Protein AF-A0ABD7SRX4-F1 (afdb_monomer)

Solvent-accessible surface area (backbone atoms only — not comparable to full-atom values): 14242 Å² total; per-residue (Å²): 134,80,76,65,65,62,56,56,53,50,52,53,45,53,59,47,47,72,66,67,66,76,79,75,68,45,40,23,35,41,38,44,57,72,64,47,61,43,59,33,40,19,20,36,18,48,93,73,68,53,71,32,50,39,59,88,53,35,32,76,34,46,48,65,60,50,41,49,40,42,72,72,56,66,57,76,37,102,85,41,68,40,44,60,36,27,40,70,57,47,62,74,65,38,42,37,30,37,51,52,96,73,65,83,69,35,50,88,86,40,79,33,98,82,47,38,28,34,37,31,40,68,94,41,64,46,55,56,30,41,22,20,36,31,98,88,53,64,33,53,42,52,85,58,40,46,77,42,38,72,69,58,55,75,75,46,88,56,81,67,47,45,46,26,28,37,68,61,50,64,72,61,45,36,48,26,39,48,55,90,71,68,46,63,60,61,30,20,50,71,44,68,51,67,75,82,67,74,77,76,74,74,82,73,85,64,54,33,84,43,61,36,91,88,77,62,50,80,40,76,38,69,59,82,86,61,91,84,64,32,79,47,87,88,41,96,54,43,39,74,83,70,68,74,78,122

Radius of gyration: 30.4 Å; Cα contacts (8 Å, |Δi|>4): 405; chains: 1; bounding box: 81×72×72 Å

Sequence (246 aa):
MDLSACNQSSIKKETLQMKNEGTQKNRFYKTSPHGGVGSNVSFHAINGGGYVTSIDFAHIYTRDEAQEEVNNGWLRSSTTEELFLSVDHVDELSIWKVDCQHVKLSYPETTDPKDEYVLYRKGCWDGNDLGFASKLSHSFDYSKARVFNSNELKQMDTEGWVVVPKFHCDEIARRTFEEVSINRKKMISCAGIVGIRKKRKSKTNGKTKFNCPECGKIVWQYDPYDFQSCTDILCKRYDGYMAGRG

Foldseek 3Di:
DDPPVVVVVVVVVVVVVVVPPDPQLWKWWKFDLPDDLFQFTWTQFPPRPGIDQFCVRTDIDTNVRQQVCLVVVVQDDPVRGTATFRPVLQVVQWAKWFFPVQQDAFPPVDAAPVQKKWKFFPPDDRRRTTFTDAPPGTDRRPVRTDIDGPVVVVVDDQVRITIGHVVSRVVRIGIGGGPVSDDCCVGAVVSPRDNNDDDPPPPDPCWDWDQDPFPRDIDTHNDNPDDQADCDPPTPRHDPVVVPPD

Nearest PDB structures (foldseek):
  7rto-assembly1_B  TM=1.858E-01  e=9.326E+00  Bluetongue virus (serotype 1 / isolate South Africa)

Organism: Vibrio cholerae (NCBI:txid666)

Mean predicted aligned error: 13.23 Å

pLDDT: mean 83.06, std 17.37, range [37.5, 97.5]

Structure (mmCIF, N/CA/C/O backbone):
data_AF-A0ABD7SRX4-F1
#
_entry.id   AF-A0ABD7SRX4-F1
#
loop_
_atom_site.group_PDB
_atom_site.id
_atom_site.type_symbol
_atom_site.label_atom_id
_atom_site.label_alt_id
_atom_site.label_comp_id
_atom_site.label_asym_id
_atom_site.label_entity_id
_atom_site.label_seq_id
_atom_site.pdbx_PDB_ins_code
_atom_site.Cartn_x
_atom_site.Cartn_y
_atom_site.Cartn_z
_atom_site.occupancy
_atom_site.B_iso_or_equiv
_atom_site.auth_seq_id
_atom_site.auth_comp_id
_atom_site.auth_asym_id
_atom_site.auth_atom_id
_atom_site.pdbx_PDB_model_num
ATOM 1 N N . MET A 1 1 ? -17.024 -53.166 -11.804 1.00 44.16 1 MET A N 1
ATOM 2 C CA . MET A 1 1 ? -15.824 -52.530 -12.387 1.00 44.16 1 MET A CA 1
ATOM 3 C C . MET A 1 1 ? -16.148 -51.053 -12.520 1.00 44.16 1 MET A C 1
ATOM 5 O O . MET A 1 1 ? -16.935 -50.689 -13.383 1.00 44.16 1 MET A O 1
ATOM 9 N N . ASP A 1 2 ? -15.683 -50.255 -11.560 1.00 38.75 2 ASP A N 1
ATOM 10 C CA . ASP A 1 2 ? -16.100 -48.863 -11.356 1.00 38.75 2 ASP A CA 1
ATOM 11 C C . ASP A 1 2 ? -15.522 -47.919 -12.417 1.00 38.75 2 ASP A C 1
ATOM 13 O O . ASP A 1 2 ? -14.346 -47.561 -12.387 1.00 38.75 2 ASP A O 1
ATOM 17 N N . LEU A 1 3 ? -16.380 -47.469 -13.333 1.00 41.62 3 LEU A N 1
ATOM 18 C CA . LEU A 1 3 ? -16.083 -46.427 -14.325 1.00 41.62 3 LEU A CA 1
ATOM 19 C C . LEU A 1 3 ? -16.074 -45.002 -13.720 1.00 41.62 3 LEU A C 1
ATOM 21 O O . LEU A 1 3 ? -15.806 -44.033 -14.426 1.00 41.62 3 LEU A O 1
ATOM 25 N N . SER A 1 4 ? -16.330 -44.849 -12.416 1.00 50.69 4 SER A N 1
ATOM 26 C CA . SER A 1 4 ? -16.431 -43.552 -11.724 1.00 50.69 4 SER A CA 1
ATOM 27 C C . SER A 1 4 ? -15.081 -42.996 -11.238 1.00 50.69 4 SER A C 1
ATOM 29 O O . SER A 1 4 ? -14.889 -41.778 -11.198 1.00 50.69 4 SER A O 1
ATOM 31 N N . ALA A 1 5 ? -14.109 -43.863 -10.933 1.00 46.19 5 ALA A N 1
ATOM 32 C CA . ALA A 1 5 ? -12.805 -43.455 -10.399 1.00 46.19 5 ALA A CA 1
ATOM 33 C C . ALA A 1 5 ? -11.857 -42.879 -11.469 1.00 46.19 5 ALA A C 1
ATOM 35 O O . ALA A 1 5 ? -11.013 -42.032 -11.170 1.00 46.19 5 ALA A O 1
ATOM 36 N N . CYS A 1 6 ? -12.012 -43.292 -12.732 1.00 44.00 6 CYS A N 1
ATOM 37 C CA . CYS A 1 6 ? -11.154 -42.830 -13.825 1.00 44.00 6 CYS A CA 1
ATOM 38 C C . CYS A 1 6 ? -11.459 -41.366 -14.200 1.00 44.00 6 CYS A C 1
ATOM 40 O O . CYS A 1 6 ? -10.539 -40.568 -14.392 1.00 44.00 6 CYS A O 1
ATOM 42 N N . ASN A 1 7 ? -12.742 -40.980 -14.172 1.00 44.53 7 ASN A N 1
ATOM 43 C CA . ASN A 1 7 ? -13.198 -39.658 -14.606 1.00 44.53 7 ASN A CA 1
ATOM 44 C C . ASN A 1 7 ? -12.869 -38.547 -13.587 1.00 44.53 7 ASN A C 1
ATOM 46 O O . ASN A 1 7 ? -12.455 -37.452 -13.959 1.00 44.53 7 ASN A O 1
ATOM 50 N N . GLN A 1 8 ? -12.938 -38.838 -12.281 1.00 44.34 8 GLN A N 1
ATOM 51 C CA . GLN A 1 8 ? -12.535 -37.874 -11.246 1.00 44.34 8 GLN A CA 1
ATOM 52 C C . GLN A 1 8 ? -11.017 -37.651 -11.185 1.00 44.34 8 GLN A C 1
ATOM 54 O O . GLN A 1 8 ? -10.575 -36.574 -10.782 1.00 44.34 8 GLN A O 1
ATOM 59 N N . SER A 1 9 ? -10.208 -38.640 -11.586 1.00 48.91 9 SER A N 1
ATOM 60 C CA . SER A 1 9 ? -8.747 -38.496 -11.613 1.00 48.91 9 SER A CA 1
ATOM 61 C C . SER A 1 9 ? -8.272 -37.626 -12.781 1.00 48.91 9 SER A C 1
ATOM 63 O O . SER A 1 9 ? -7.331 -36.853 -12.609 1.00 48.91 9 SER A O 1
ATOM 65 N N . SER A 1 10 ? -8.957 -37.692 -13.929 1.00 47.91 10 SER A N 1
ATOM 66 C CA . SER A 1 10 ? -8.659 -36.871 -15.108 1.00 47.91 10 SER A CA 1
ATOM 67 C C . SER A 1 10 ? -9.100 -35.423 -14.911 1.00 47.91 10 SER A C 1
ATOM 69 O O . SER A 1 10 ? -8.300 -34.526 -15.141 1.00 47.91 10 SER A O 1
ATOM 71 N N . ILE A 1 11 ? -10.285 -35.186 -14.331 1.00 50.12 11 ILE A N 1
ATOM 72 C CA . ILE A 1 11 ? -10.760 -33.828 -14.010 1.00 50.12 11 ILE A CA 1
ATOM 73 C C . ILE A 1 11 ? -9.864 -33.172 -12.948 1.00 50.12 11 ILE A C 1
ATOM 75 O O . ILE A 1 11 ? -9.509 -32.002 -13.068 1.00 50.12 11 ILE A O 1
ATOM 79 N N . LYS A 1 12 ? -9.423 -33.914 -11.919 1.00 47.44 12 LYS A N 1
ATOM 80 C CA . LYS A 1 12 ? -8.477 -33.384 -10.919 1.00 47.44 12 LYS A CA 1
ATOM 81 C C . LYS A 1 12 ? -7.087 -33.132 -11.502 1.00 47.44 12 LYS A C 1
ATOM 83 O O . LYS A 1 12 ? -6.443 -32.182 -11.069 1.00 47.44 12 LYS A O 1
ATOM 88 N N . LYS A 1 13 ? -6.636 -33.938 -12.469 1.00 48.00 13 LYS A N 1
ATOM 89 C CA . LYS A 1 13 ? -5.370 -33.712 -13.178 1.00 48.00 13 LYS A CA 1
ATOM 90 C C . LYS A 1 13 ? -5.456 -32.512 -14.115 1.00 48.00 13 LYS A C 1
ATOM 92 O O . LYS A 1 13 ? -4.577 -31.678 -14.003 1.00 48.00 13 LYS A O 1
ATOM 97 N N . GLU A 1 14 ? -6.525 -32.328 -14.889 1.00 41.84 14 GLU A N 1
ATOM 98 C CA . GLU A 1 14 ? -6.753 -31.110 -15.692 1.00 41.84 14 GLU A CA 1
ATOM 99 C C . GLU A 1 14 ? -6.893 -29.856 -14.818 1.00 41.84 14 GLU A C 1
ATOM 101 O O . GLU A 1 14 ? -6.302 -28.823 -15.120 1.00 41.84 14 GLU A O 1
ATOM 106 N N . THR A 1 15 ? -7.567 -29.950 -13.667 1.00 44.16 15 THR A N 1
ATOM 107 C CA . THR A 1 15 ? -7.678 -28.820 -12.724 1.00 44.16 15 THR A CA 1
ATOM 108 C C . THR A 1 15 ? -6.343 -28.509 -12.024 1.00 44.16 15 THR A C 1
ATOM 110 O O . THR A 1 15 ? -6.106 -27.366 -11.631 1.00 44.16 15 THR A O 1
ATOM 113 N N . LEU A 1 16 ? -5.443 -29.493 -11.869 1.00 43.84 16 LEU A N 1
ATOM 114 C CA . LEU A 1 16 ? -4.067 -29.270 -11.399 1.00 43.84 16 LEU A CA 1
ATOM 115 C C . LEU A 1 16 ? -3.134 -28.795 -12.523 1.00 43.84 16 LEU A C 1
ATOM 117 O O . LEU A 1 16 ? -2.227 -28.015 -12.249 1.00 43.84 16 LEU A O 1
ATOM 121 N N . GLN A 1 17 ? -3.354 -29.224 -13.767 1.00 40.09 17 GLN A N 1
ATOM 122 C CA . GLN A 1 17 ? -2.561 -28.827 -14.933 1.00 40.09 17 GLN A CA 1
ATOM 123 C C . GLN A 1 17 ? -2.864 -27.377 -15.327 1.00 40.09 17 GLN A C 1
ATOM 125 O O . GLN A 1 17 ? -1.936 -26.607 -15.545 1.00 40.09 17 GLN A O 1
ATOM 130 N N . MET A 1 18 ? -4.122 -26.936 -15.211 1.00 39.94 18 MET A N 1
ATOM 131 C CA . MET A 1 18 ? -4.494 -25.516 -15.315 1.00 39.94 18 MET A CA 1
ATOM 132 C C . MET A 1 18 ? -4.005 -24.649 -14.140 1.00 39.94 18 MET A C 1
ATOM 134 O O . MET A 1 18 ? -4.009 -23.425 -14.238 1.00 39.94 18 MET A O 1
ATOM 138 N N . LYS A 1 19 ? -3.565 -25.255 -13.028 1.00 41.62 19 LYS A N 1
ATOM 139 C CA . LYS A 1 19 ? -2.926 -24.545 -11.904 1.00 41.62 19 LYS A CA 1
ATOM 140 C C . LYS A 1 19 ? -1.394 -24.556 -11.963 1.00 41.62 19 LYS A C 1
ATOM 142 O O . LYS A 1 19 ? -0.780 -23.809 -11.210 1.00 41.62 19 LYS A O 1
ATOM 147 N N . ASN A 1 20 ? -0.787 -25.346 -12.853 1.00 39.97 20 A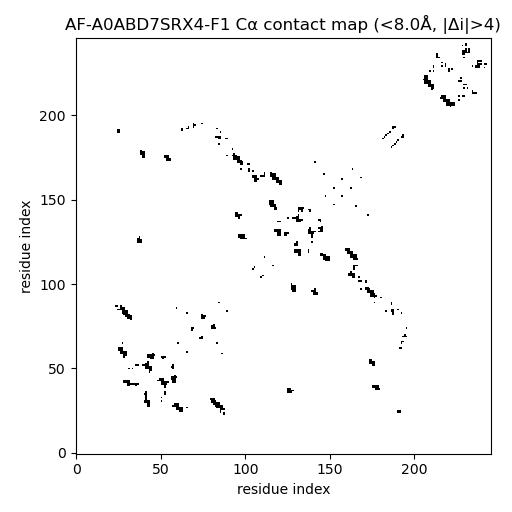SN A N 1
ATOM 148 C CA . ASN A 1 20 ? 0.670 -25.505 -12.967 1.00 39.97 20 ASN A CA 1
ATOM 149 C C . ASN A 1 20 ? 1.238 -25.233 -14.371 1.00 39.97 20 ASN A C 1
ATOM 151 O O . ASN A 1 20 ? 2.412 -25.501 -14.621 1.00 39.97 20 ASN A O 1
ATOM 155 N N . GLU A 1 21 ? 0.462 -24.607 -15.252 1.00 37.50 21 GLU A N 1
ATOM 156 C CA . GLU A 1 21 ? 0.958 -23.980 -16.478 1.00 37.50 21 GLU A CA 1
ATOM 157 C C . GLU A 1 21 ? 0.937 -22.446 -16.312 1.00 37.50 21 GLU A C 1
ATOM 159 O O . GLU A 1 21 ? -0.042 -21.770 -16.601 1.00 37.50 21 GLU A O 1
ATOM 164 N N . GLY A 1 22 ? 2.036 -21.882 -15.792 1.00 45.50 22 GLY A N 1
ATOM 165 C CA . GLY A 1 22 ? 2.394 -20.466 -15.988 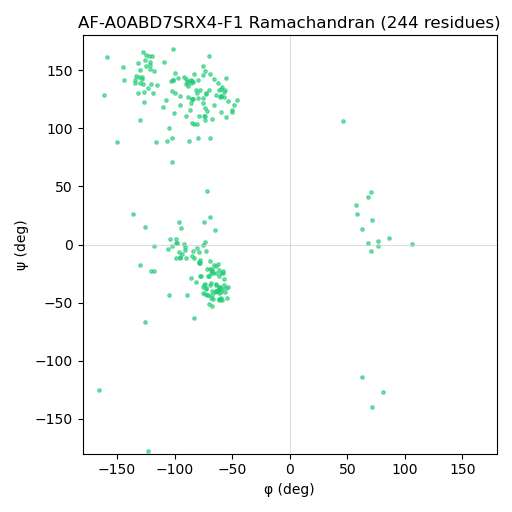1.00 45.50 22 GLY A CA 1
ATOM 166 C C . GL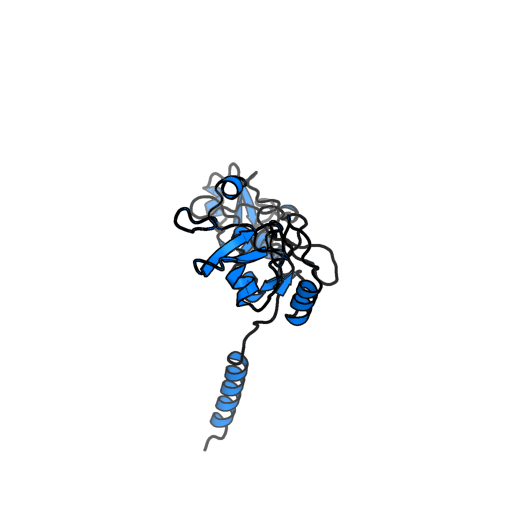Y A 1 22 ? 1.543 -19.395 -15.288 1.00 45.50 22 GLY A C 1
ATOM 167 O O . GLY A 1 22 ? 1.223 -18.384 -15.908 1.00 45.50 22 GLY A O 1
ATOM 168 N N . THR A 1 23 ? 1.210 -19.555 -14.008 1.00 41.41 23 THR A N 1
ATOM 169 C CA . THR A 1 23 ? 0.429 -18.573 -13.232 1.00 41.41 23 THR A CA 1
ATOM 170 C C . THR A 1 23 ? 0.977 -17.129 -13.332 1.00 41.41 23 THR A C 1
ATOM 172 O O . THR A 1 23 ? 2.079 -16.819 -12.888 1.00 41.41 23 THR A O 1
ATOM 175 N N . GLN A 1 24 ? 0.173 -16.252 -13.951 1.00 51.50 24 GLN A N 1
ATOM 176 C CA . GLN A 1 24 ? 0.034 -14.799 -13.714 1.00 51.50 24 GLN A CA 1
ATOM 177 C C . GLN A 1 24 ? 1.205 -13.816 -13.937 1.00 51.50 24 GLN A C 1
ATOM 179 O O . GLN A 1 24 ? 1.051 -12.630 -13.660 1.00 51.50 24 GLN A O 1
ATOM 184 N N . LYS A 1 25 ? 2.301 -14.200 -14.597 1.00 61.72 25 LYS A N 1
ATOM 185 C CA . LYS A 1 25 ? 3.490 -13.334 -14.824 1.00 61.72 25 LYS A CA 1
ATOM 186 C C . LYS A 1 25 ? 3.325 -12.073 -15.708 1.00 61.72 25 LYS A C 1
ATOM 188 O O . LYS A 1 25 ? 4.327 -11.482 -16.089 1.00 61.72 25 LYS A O 1
ATOM 193 N N . ASN A 1 26 ? 2.109 -11.638 -16.043 1.00 86.00 26 ASN A N 1
ATOM 194 C CA . ASN A 1 26 ? 1.851 -10.630 -17.085 1.00 86.00 26 ASN A CA 1
ATOM 195 C C . ASN A 1 26 ? 0.822 -9.553 -16.690 1.00 86.00 26 ASN A C 1
ATOM 197 O O . ASN A 1 26 ? 0.148 -9.010 -17.564 1.00 86.00 26 ASN A O 1
ATOM 201 N N . ARG A 1 27 ? 0.661 -9.269 -15.393 1.00 94.69 27 ARG A N 1
ATOM 202 C CA . ARG A 1 27 ? -0.259 -8.236 -14.896 1.00 94.69 27 ARG A CA 1
ATOM 203 C C . ARG A 1 27 ? 0.489 -7.217 -14.052 1.00 94.69 27 ARG A C 1
ATOM 205 O O . ARG A 1 27 ? 1.278 -7.600 -13.183 1.00 94.69 27 ARG A O 1
ATOM 212 N N . PHE A 1 28 ? 0.213 -5.941 -14.285 1.00 95.38 28 PHE A N 1
ATOM 213 C CA . PHE A 1 28 ? 0.920 -4.843 -13.644 1.00 95.38 28 PHE A CA 1
ATOM 214 C C . PHE A 1 28 ? -0.040 -3.775 -13.140 1.00 95.38 28 PHE A C 1
ATOM 216 O O . PHE A 1 28 ? -0.975 -3.392 -13.835 1.00 95.38 28 PHE A O 1
ATOM 223 N N . TYR A 1 29 ? 0.235 -3.247 -11.954 1.00 95.38 29 TYR A N 1
ATOM 224 C CA . TYR A 1 29 ? -0.306 -1.966 -11.528 1.00 95.38 29 TYR A CA 1
ATOM 225 C C . TYR A 1 29 ? 0.620 -0.849 -11.991 1.00 95.38 29 TYR A C 1
ATOM 227 O O . TYR A 1 29 ? 1.842 -0.986 -11.901 1.00 95.38 29 TYR A O 1
ATOM 235 N N . LYS A 1 30 ? 0.052 0.271 -12.438 1.00 93.12 30 LYS A N 1
ATOM 236 C CA . LYS A 1 30 ? 0.816 1.487 -12.726 1.00 93.12 30 LYS A CA 1
ATOM 237 C C . LYS A 1 30 ? 0.780 2.415 -11.518 1.00 93.12 30 LYS A C 1
ATOM 239 O O . LYS A 1 30 ? -0.303 2.828 -11.096 1.00 93.12 30 LYS A O 1
ATOM 244 N N . THR A 1 31 ? 1.944 2.736 -10.962 1.00 91.75 31 THR A N 1
ATOM 245 C CA . THR A 1 31 ? 2.061 3.733 -9.893 1.00 91.75 31 THR A CA 1
ATOM 246 C C . THR A 1 31 ? 1.876 5.135 -10.454 1.00 91.75 31 THR A C 1
ATOM 248 O O . THR A 1 31 ? 2.229 5.407 -11.600 1.00 91.75 31 THR A O 1
ATOM 251 N N . SER A 1 32 ? 1.337 6.024 -9.631 1.00 86.94 32 SER A N 1
ATOM 252 C CA . SER A 1 32 ? 1.173 7.439 -9.935 1.00 86.94 32 SER A CA 1
ATOM 253 C C . SER A 1 32 ? 2.264 8.263 -9.250 1.00 86.94 32 SER A C 1
ATOM 255 O O . SER A 1 32 ? 2.604 7.985 -8.097 1.00 86.94 32 SER A O 1
ATOM 257 N N . PRO A 1 33 ? 2.791 9.310 -9.910 1.00 76.44 33 PRO A N 1
ATOM 258 C CA . PRO A 1 33 ? 3.742 10.234 -9.308 1.00 76.44 33 PRO A CA 1
ATOM 259 C C . PRO A 1 33 ? 3.044 11.248 -8.392 1.00 76.44 33 PRO A C 1
ATOM 261 O O . PRO A 1 33 ? 3.706 11.978 -7.651 1.00 76.44 33 PRO A O 1
ATOM 264 N N . HIS A 1 34 ? 1.714 11.338 -8.468 1.00 67.38 34 HIS A N 1
ATOM 265 C CA . HIS A 1 34 ? 0.920 12.243 -7.659 1.00 67.38 34 HIS A CA 1
ATOM 266 C C . HIS A 1 34 ? 0.741 11.647 -6.265 1.00 67.38 34 HIS A C 1
ATOM 268 O O . HIS A 1 34 ? -0.185 10.878 -6.035 1.00 67.38 34 HIS A O 1
ATOM 274 N N . GLY A 1 35 ? 1.672 12.024 -5.380 1.00 57.00 35 GLY A N 1
ATOM 275 C CA . GLY A 1 35 ? 1.577 12.010 -3.919 1.00 57.00 35 GLY A CA 1
ATOM 276 C C . GLY A 1 35 ? 1.018 10.732 -3.298 1.00 57.00 35 GLY A C 1
ATOM 277 O O . GLY A 1 35 ? -0.192 10.512 -3.290 1.00 57.00 35 GLY A O 1
ATOM 278 N N . GLY A 1 36 ? 1.887 9.935 -2.680 1.00 60.81 36 GLY A N 1
ATOM 279 C CA . GLY A 1 36 ? 1.437 9.009 -1.646 1.00 60.81 36 GLY A CA 1
ATOM 280 C C . GLY A 1 36 ? 0.770 9.786 -0.508 1.00 60.81 36 GLY A C 1
ATOM 281 O O . GLY A 1 36 ? 1.264 10.835 -0.087 1.00 60.81 36 GLY A O 1
ATOM 282 N N . VAL A 1 37 ? -0.374 9.305 -0.025 1.00 73.94 37 VAL A N 1
ATOM 283 C CA . VAL A 1 37 ? -0.938 9.771 1.247 1.00 73.94 37 VAL A CA 1
ATOM 284 C C . VAL A 1 37 ? -0.260 8.952 2.339 1.00 73.94 37 VAL A C 1
ATOM 286 O O . VAL A 1 37 ? -0.548 7.762 2.488 1.00 73.94 37 VAL A O 1
ATOM 289 N N . GLY A 1 38 ? 0.684 9.582 3.043 1.00 86.25 38 GLY A N 1
ATOM 290 C CA . GLY A 1 38 ? 1.580 8.878 3.961 1.00 86.25 38 GLY A CA 1
ATOM 291 C C . GLY A 1 38 ? 2.603 8.024 3.208 1.00 86.25 38 GLY A C 1
ATOM 292 O O . GLY A 1 38 ? 3.113 8.434 2.168 1.00 86.25 38 GLY A O 1
ATOM 293 N N . SER A 1 39 ? 2.881 6.826 3.718 1.00 90.75 39 SER A N 1
ATOM 294 C CA . SER A 1 39 ? 3.824 5.859 3.135 1.00 90.75 39 SER A CA 1
ATOM 295 C C . SER A 1 39 ? 3.260 5.036 1.967 1.00 90.75 39 SER A C 1
ATOM 297 O O . SER A 1 39 ? 3.971 4.211 1.385 1.00 90.75 39 SER A O 1
ATOM 299 N N . ASN A 1 40 ? 1.978 5.211 1.631 1.00 92.31 40 ASN A N 1
ATOM 300 C CA . ASN A 1 40 ? 1.317 4.413 0.602 1.00 92.31 40 ASN A CA 1
ATOM 301 C C . ASN A 1 40 ? 1.719 4.824 -0.811 1.00 92.31 40 ASN A C 1
ATOM 303 O O . ASN A 1 40 ? 1.831 6.004 -1.136 1.00 92.31 40 ASN A O 1
ATOM 307 N N . VAL A 1 41 ? 1.785 3.830 -1.688 1.00 91.88 41 VAL A N 1
ATOM 308 C CA . VAL A 1 41 ? 1.845 4.024 -3.132 1.00 91.88 41 VAL A CA 1
ATOM 309 C C . VAL A 1 41 ? 0.453 4.349 -3.669 1.00 91.88 41 VAL A C 1
ATOM 311 O O . VAL A 1 41 ? -0.527 3.668 -3.365 1.00 91.88 41 VAL A O 1
ATOM 314 N N . SER A 1 42 ? 0.385 5.380 -4.508 1.00 92.31 42 SER A N 1
ATOM 315 C CA . SER A 1 42 ? -0.794 5.705 -5.309 1.00 92.31 42 SER A CA 1
ATOM 316 C C . SER A 1 42 ? -0.724 4.980 -6.654 1.00 92.31 42 SER A C 1
ATOM 318 O O . SER A 1 42 ? 0.336 4.910 -7.279 1.00 92.31 42 SER A O 1
ATOM 320 N N . PHE A 1 43 ? -1.856 4.472 -7.128 1.00 93.12 43 PHE A N 1
ATOM 321 C CA . PHE A 1 43 ? -2.002 3.748 -8.389 1.00 93.12 43 PHE A CA 1
ATOM 322 C C . PHE A 1 43 ? -3.015 4.433 -9.299 1.00 93.12 43 PHE A C 1
ATOM 324 O O . PHE A 1 43 ? -3.916 5.124 -8.827 1.00 93.12 43 PHE A O 1
ATOM 331 N N . HIS A 1 44 ? -2.889 4.227 -10.607 1.00 92.62 44 HIS A N 1
ATOM 332 C CA . HIS A 1 44 ? -3.920 4.643 -11.556 1.00 92.62 44 HIS A CA 1
ATOM 333 C C . HIS A 1 44 ? -5.215 3.863 -11.305 1.00 92.62 44 HIS A C 1
ATOM 335 O O . HIS A 1 44 ? -5.199 2.635 -11.228 1.00 92.62 44 HIS A O 1
ATOM 341 N N . ALA A 1 45 ? -6.330 4.578 -11.174 1.00 93.06 45 ALA A N 1
ATOM 342 C CA . ALA A 1 45 ? -7.638 3.984 -10.931 1.00 93.06 45 ALA A CA 1
ATOM 343 C C . ALA A 1 45 ? -8.221 3.341 -12.198 1.00 93.06 45 ALA A C 1
ATOM 345 O O . ALA A 1 45 ? -7.941 3.768 -13.324 1.00 93.06 45 ALA A O 1
ATOM 346 N N . ILE A 1 46 ? -9.089 2.345 -12.012 1.00 91.75 46 ILE A N 1
ATOM 347 C CA . ILE A 1 46 ? -9.876 1.747 -13.100 1.00 91.75 46 ILE A CA 1
ATOM 348 C C . ILE A 1 46 ? -10.674 2.845 -13.837 1.00 91.75 46 ILE A C 1
ATOM 350 O O . ILE A 1 46 ? -11.153 3.803 -13.230 1.00 91.75 46 ILE A O 1
ATOM 354 N N . ASN A 1 47 ? -10.814 2.711 -15.161 1.00 86.06 47 ASN A N 1
ATOM 355 C CA . ASN A 1 47 ? -11.590 3.610 -16.031 1.00 86.06 47 ASN A CA 1
ATOM 356 C C . ASN A 1 47 ? -11.151 5.088 -16.011 1.00 86.06 47 ASN A C 1
ATOM 358 O O . ASN A 1 47 ? -11.960 5.975 -16.275 1.00 86.06 47 ASN A O 1
ATOM 362 N N . GLY A 1 48 ? -9.884 5.376 -15.699 1.00 77.12 48 GLY A N 1
ATOM 363 C CA . GLY A 1 48 ? -9.372 6.749 -15.706 1.00 77.12 48 GLY A CA 1
ATOM 364 C C . GLY A 1 48 ? -9.895 7.614 -14.555 1.00 77.12 48 GLY A C 1
ATOM 365 O O . GLY A 1 48 ? -9.829 8.837 -14.640 1.00 77.12 48 GLY A O 1
ATOM 366 N N . GLY A 1 49 ? -10.375 7.002 -13.467 1.00 84.62 49 GLY A N 1
ATOM 367 C CA . GLY A 1 49 ? -10.897 7.684 -12.273 1.00 84.62 49 GLY A CA 1
ATOM 368 C C . GLY A 1 49 ? -9.854 8.429 -11.422 1.00 84.62 49 GLY A C 1
ATOM 369 O O . GLY A 1 49 ? -10.066 8.615 -10.228 1.00 84.62 49 GLY A O 1
ATOM 370 N N . GLY A 1 50 ? -8.716 8.825 -11.997 1.00 89.00 50 GLY A N 1
ATOM 371 C CA . GLY A 1 50 ? -7.611 9.461 -11.283 1.00 89.00 50 GLY A CA 1
ATOM 372 C C . GLY A 1 50 ? -6.712 8.454 -10.566 1.00 89.00 50 GLY A C 1
ATOM 373 O O . GLY A 1 50 ? -6.197 7.523 -11.193 1.00 89.00 50 GLY A O 1
ATOM 374 N N . TYR A 1 51 ? -6.495 8.664 -9.264 1.00 90.00 51 TYR A N 1
ATOM 375 C CA . TYR A 1 51 ? -5.525 7.915 -8.462 1.00 90.00 51 TYR A CA 1
ATOM 376 C C . TYR A 1 51 ? -6.150 7.343 -7.194 1.00 90.00 51 TYR A C 1
ATOM 378 O O . TYR A 1 51 ? -6.964 7.997 -6.546 1.00 90.00 51 TYR A O 1
ATOM 386 N N . VAL A 1 52 ? -5.730 6.134 -6.827 1.00 92.06 52 VAL A N 1
ATOM 387 C CA . VAL A 1 52 ? -6.213 5.406 -5.649 1.00 92.06 52 VAL A CA 1
ATOM 388 C C . VAL A 1 52 ? -5.049 4.821 -4.860 1.00 92.06 52 VAL A C 1
ATOM 390 O O . VAL A 1 52 ? -4.060 4.374 -5.430 1.00 92.06 52 VAL A O 1
ATOM 393 N N . THR A 1 53 ? -5.172 4.792 -3.537 1.00 91.62 53 THR A N 1
ATOM 394 C CA . THR A 1 53 ? -4.223 4.112 -2.636 1.00 91.62 53 THR A CA 1
ATOM 395 C C . THR A 1 53 ? -4.715 2.725 -2.213 1.00 91.62 53 THR A C 1
ATOM 397 O O . THR A 1 53 ? -3.958 1.955 -1.626 1.00 91.62 53 THR A O 1
ATOM 400 N N . SER A 1 54 ? -5.983 2.400 -2.490 1.00 93.56 54 SER A N 1
ATOM 401 C CA . SER A 1 54 ? -6.514 1.041 -2.377 1.00 93.56 54 SER A CA 1
ATOM 402 C C . SER A 1 54 ? -6.247 0.283 -3.675 1.00 93.56 54 SER A C 1
ATOM 404 O O . SER A 1 54 ? -6.687 0.702 -4.749 1.00 93.56 54 SER A O 1
ATOM 406 N N . ILE A 1 55 ? -5.529 -0.836 -3.570 1.00 94.62 55 ILE A N 1
ATOM 407 C CA . ILE A 1 55 ? -5.144 -1.652 -4.733 1.00 94.62 55 ILE A CA 1
ATOM 408 C C . ILE A 1 55 ? -6.344 -2.354 -5.380 1.00 94.62 55 ILE A C 1
ATOM 410 O O . ILE A 1 55 ? -6.294 -2.695 -6.559 1.00 94.62 55 ILE A O 1
ATOM 414 N N . ASP A 1 56 ? -7.442 -2.520 -4.639 1.00 94.50 56 ASP A N 1
ATOM 415 C CA . ASP A 1 56 ? -8.674 -3.151 -5.126 1.00 94.50 56 ASP A CA 1
ATOM 416 C C . ASP A 1 56 ? -9.375 -2.312 -6.208 1.00 94.50 56 ASP A C 1
ATOM 418 O O . ASP A 1 56 ? -10.109 -2.847 -7.037 1.00 94.50 56 ASP A O 1
ATOM 422 N N . PHE A 1 57 ? -9.109 -1.003 -6.239 1.00 94.00 57 PHE A N 1
ATOM 423 C CA . PHE A 1 57 ? -9.642 -0.073 -7.240 1.00 94.00 57 PHE A CA 1
ATOM 424 C C . PHE A 1 57 ? -8.606 0.333 -8.300 1.00 94.00 57 PHE A C 1
ATOM 426 O O . PHE A 1 57 ? -8.881 1.195 -9.143 1.00 94.00 57 PHE A O 1
ATOM 433 N N . ALA A 1 58 ? -7.409 -0.258 -8.260 1.00 94.62 58 ALA A N 1
ATOM 434 C CA . ALA A 1 58 ? -6.333 0.049 -9.190 1.00 94.62 58 ALA A CA 1
ATOM 435 C C . ALA A 1 58 ? -6.535 -0.658 -10.537 1.00 94.62 58 ALA A C 1
ATOM 437 O O . ALA A 1 58 ? -6.971 -1.809 -10.611 1.00 94.62 58 ALA A O 1
ATOM 438 N N . HIS A 1 59 ? -6.197 0.034 -11.624 1.00 95.06 59 HIS A N 1
ATOM 439 C CA . HIS A 1 59 ? -6.241 -0.535 -12.962 1.00 95.06 59 HIS A CA 1
ATOM 440 C C . HIS A 1 59 ? -5.135 -1.577 -13.145 1.00 95.06 59 HIS A C 1
ATOM 442 O O . HIS A 1 59 ? -3.971 -1.333 -12.813 1.00 95.06 59 HIS A O 1
ATOM 448 N N . ILE A 1 60 ? -5.509 -2.730 -13.699 1.00 95.81 60 ILE A N 1
ATOM 449 C CA . ILE A 1 60 ? -4.589 -3.823 -14.006 1.00 95.81 60 ILE A CA 1
ATOM 450 C C . ILE A 1 60 ? -4.259 -3.770 -15.492 1.00 95.81 60 ILE A C 1
ATOM 452 O O . ILE A 1 60 ? -5.109 -4.060 -16.329 1.00 95.81 60 ILE A O 1
ATOM 456 N N . TYR A 1 61 ? -3.004 -3.464 -15.787 1.00 94.50 61 TYR A N 1
ATOM 457 C CA . TYR A 1 61 ? -2.440 -3.484 -17.127 1.00 94.50 61 TYR A CA 1
ATOM 458 C C . TYR A 1 61 ? -1.952 -4.886 -17.472 1.00 94.50 61 TYR A C 1
ATOM 460 O O . TYR A 1 61 ? -1.349 -5.582 -16.645 1.00 94.50 61 TYR A O 1
ATOM 468 N N . THR A 1 62 ? -2.145 -5.286 -18.719 1.00 94.69 62 THR A N 1
ATOM 469 C CA . THR A 1 62 ? -1.441 -6.427 -19.297 1.00 94.69 62 THR A CA 1
ATOM 470 C C . THR A 1 62 ? 0.040 -6.097 -19.502 1.00 94.69 62 THR A C 1
ATOM 472 O O . THR A 1 62 ? 0.458 -4.938 -19.536 1.00 94.69 62 THR A O 1
ATOM 475 N N . ARG A 1 63 ? 0.869 -7.132 -19.667 1.00 93.12 63 ARG A N 1
ATOM 476 C CA . ARG A 1 63 ? 2.294 -6.964 -19.986 1.00 93.12 63 ARG A CA 1
ATOM 477 C C . ARG A 1 63 ? 2.515 -6.132 -21.250 1.00 93.12 63 ARG A C 1
ATOM 479 O O . ARG A 1 63 ? 3.445 -5.332 -21.277 1.00 93.12 63 ARG A O 1
ATOM 486 N N . ASP A 1 64 ? 1.707 -6.351 -22.284 1.00 92.62 64 ASP A N 1
ATOM 487 C CA . ASP A 1 64 ? 1.904 -5.704 -23.581 1.00 92.62 64 ASP A CA 1
ATOM 488 C C . ASP A 1 64 ? 1.556 -4.214 -23.507 1.00 92.62 64 ASP A C 1
ATOM 490 O O . ASP A 1 64 ? 2.373 -3.402 -23.930 1.00 92.62 64 ASP A O 1
ATOM 494 N N . GLU A 1 65 ? 0.449 -3.848 -22.850 1.00 92.88 65 GLU A N 1
ATOM 495 C CA . GLU A 1 65 ? 0.097 -2.445 -22.567 1.00 92.88 65 GLU A CA 1
ATOM 496 C C . GLU A 1 65 ? 1.184 -1.752 -21.733 1.00 92.88 65 GLU A C 1
ATOM 498 O O . GLU A 1 65 ? 1.662 -0.671 -22.080 1.00 92.88 65 GLU A O 1
ATOM 503 N N . ALA A 1 66 ? 1.639 -2.407 -20.658 1.00 92.25 66 ALA A N 1
ATOM 504 C CA . ALA A 1 66 ? 2.693 -1.872 -19.803 1.00 92.25 66 ALA A CA 1
ATOM 505 C C . ALA A 1 66 ? 4.003 -1.657 -20.581 1.00 92.25 66 ALA A C 1
ATOM 507 O O . ALA A 1 66 ? 4.636 -0.603 -20.483 1.00 92.25 66 ALA A O 1
ATOM 508 N N . GLN A 1 67 ? 4.422 -2.645 -21.378 1.00 91.25 67 GLN A N 1
ATOM 509 C CA . GLN A 1 67 ? 5.647 -2.562 -22.168 1.00 91.25 67 GLN A CA 1
ATOM 510 C C . GLN A 1 67 ? 5.531 -1.537 -23.303 1.00 91.25 67 GLN A C 1
ATOM 512 O O . GLN A 1 67 ? 6.520 -0.869 -23.606 1.00 91.25 67 GLN A O 1
ATOM 517 N N . GLU A 1 68 ? 4.358 -1.385 -23.915 1.00 91.19 68 GLU A N 1
ATOM 518 C CA . GLU A 1 68 ? 4.086 -0.352 -24.913 1.00 91.19 68 GLU A CA 1
ATOM 519 C C . GLU A 1 68 ? 4.245 1.051 -24.316 1.00 91.19 68 GLU A C 1
ATOM 521 O O . GLU A 1 68 ? 4.983 1.869 -24.871 1.00 91.19 68 GLU A O 1
ATOM 526 N N . GLU A 1 69 ? 3.661 1.319 -23.145 1.00 88.94 69 GLU A N 1
ATOM 527 C CA . GLU A 1 69 ? 3.847 2.597 -22.447 1.00 88.94 69 GLU A CA 1
ATOM 528 C C . GLU A 1 69 ? 5.323 2.864 -22.108 1.00 88.94 69 GLU A C 1
ATOM 530 O O . GLU A 1 69 ? 5.828 3.980 -22.297 1.00 88.94 69 GLU A O 1
ATOM 535 N N . VAL A 1 70 ? 6.054 1.835 -21.663 1.00 87.19 70 VAL A N 1
ATOM 536 C CA . VAL A 1 70 ? 7.503 1.936 -21.422 1.00 87.19 70 VAL A CA 1
ATOM 537 C C . VAL A 1 70 ? 8.253 2.273 -22.715 1.00 87.19 70 VAL A C 1
ATOM 539 O O . VAL A 1 70 ? 9.087 3.181 -22.719 1.00 87.19 70 VAL A O 1
ATOM 542 N N . ASN A 1 71 ? 7.952 1.580 -23.815 1.00 85.88 71 ASN A N 1
ATOM 543 C CA . ASN A 1 71 ? 8.603 1.761 -25.117 1.00 85.88 71 ASN A CA 1
ATOM 544 C C . ASN A 1 71 ? 8.343 3.150 -25.703 1.00 85.88 71 ASN A C 1
ATOM 546 O O . ASN A 1 71 ? 9.259 3.786 -26.228 1.00 85.88 71 ASN A O 1
ATOM 550 N N . ASN A 1 72 ? 7.117 3.647 -25.550 1.00 83.50 72 ASN A N 1
ATOM 551 C CA . ASN A 1 72 ? 6.723 4.988 -25.964 1.00 83.50 72 ASN A CA 1
ATOM 552 C C . ASN A 1 72 ? 7.311 6.076 -25.041 1.00 83.50 72 ASN A C 1
ATOM 554 O O . ASN A 1 72 ? 7.183 7.276 -25.303 1.00 83.50 72 ASN A O 1
ATOM 558 N N . GLY A 1 73 ? 7.978 5.671 -23.955 1.00 74.88 73 GLY A N 1
ATOM 559 C CA . GLY A 1 73 ? 8.628 6.558 -23.008 1.00 74.88 73 GLY A CA 1
ATOM 560 C C . GLY A 1 73 ? 7.623 7.390 -22.227 1.00 74.88 73 GLY A C 1
ATOM 561 O O . GLY A 1 73 ? 7.870 8.581 -22.052 1.00 74.88 73 GLY A O 1
ATOM 562 N N . TRP A 1 74 ? 6.507 6.789 -21.807 1.00 70.62 74 TRP A N 1
ATOM 563 C CA . TRP A 1 74 ? 5.470 7.432 -20.990 1.00 70.62 74 TRP A CA 1
ATOM 564 C C . TRP A 1 74 ? 5.801 7.422 -19.495 1.00 70.62 74 TRP A C 1
ATOM 566 O O . TRP A 1 74 ? 5.230 8.212 -18.759 1.00 70.62 74 TRP A O 1
ATOM 576 N N . LEU A 1 75 ? 6.817 6.660 -19.062 1.00 69.31 75 LEU A N 1
ATOM 577 C CA . LEU A 1 75 ? 7.387 6.697 -17.701 1.00 69.31 75 LEU A CA 1
ATOM 578 C C . LEU A 1 75 ? 8.201 7.987 -17.433 1.00 69.31 75 LEU A C 1
ATOM 580 O O . LEU A 1 75 ? 9.355 7.957 -16.989 1.00 69.31 75 LEU A O 1
ATOM 584 N N . ARG A 1 76 ? 7.663 9.152 -17.809 1.00 51.84 76 ARG A N 1
ATOM 585 C CA . ARG A 1 76 ? 8.347 10.451 -17.767 1.00 51.84 76 ARG A CA 1
ATOM 586 C C . ARG A 1 76 ? 8.178 11.119 -16.412 1.00 51.84 76 ARG A C 1
ATOM 588 O O . ARG A 1 76 ? 7.369 12.019 -16.261 1.00 51.84 76 ARG A O 1
ATOM 595 N N . SER A 1 77 ? 9.092 10.824 -15.497 1.00 49.50 77 SER A N 1
ATOM 596 C CA . SER A 1 77 ? 9.661 11.858 -14.629 1.00 49.50 77 SER A CA 1
ATOM 597 C C . SER A 1 77 ? 10.963 11.353 -14.017 1.00 49.50 77 SER A C 1
ATOM 599 O O . SER A 1 77 ? 11.040 10.262 -13.465 1.00 49.50 77 SER A O 1
ATOM 601 N N . SER A 1 78 ? 12.024 12.152 -14.142 1.00 44.84 78 SER A N 1
ATOM 602 C CA . SER A 1 78 ? 13.319 11.905 -13.491 1.00 44.84 78 SER A CA 1
ATOM 603 C C . SER A 1 78 ? 13.298 12.177 -11.984 1.00 44.84 78 SER A C 1
ATOM 605 O O . SER A 1 78 ? 14.339 12.073 -11.342 1.00 44.84 78 SER A O 1
ATOM 607 N N . THR A 1 79 ? 12.140 12.551 -11.445 1.00 45.16 79 THR A N 1
ATOM 608 C CA . THR A 1 79 ? 11.968 13.004 -10.063 1.00 45.16 79 THR A CA 1
ATOM 609 C C . THR A 1 79 ? 10.825 12.283 -9.341 1.00 45.16 79 THR A C 1
ATOM 611 O O . THR A 1 79 ? 10.812 12.283 -8.119 1.00 45.16 79 THR A O 1
ATOM 614 N N . THR A 1 80 ? 9.910 11.631 -10.069 1.00 52.72 80 THR A N 1
ATOM 615 C CA . THR A 1 80 ? 8.736 10.912 -9.542 1.00 52.72 80 THR A CA 1
ATOM 616 C C . THR A 1 80 ? 8.392 9.749 -10.480 1.00 52.72 80 THR A C 1
ATOM 618 O O . THR A 1 80 ? 7.690 9.913 -11.471 1.00 52.72 80 THR A O 1
ATOM 621 N N . GLU A 1 81 ? 8.984 8.577 -10.262 1.00 67.69 81 GLU A N 1
ATOM 622 C CA . GLU A 1 81 ? 8.904 7.485 -11.239 1.00 67.69 81 GLU A CA 1
ATOM 623 C C . GLU A 1 81 ? 7.516 6.816 -11.229 1.00 67.69 81 GLU A C 1
ATOM 625 O O . GLU A 1 81 ? 7.170 6.102 -10.289 1.00 67.69 81 GLU A O 1
ATOM 630 N N . GLU A 1 82 ? 6.740 7.017 -12.298 1.00 83.81 82 GLU A N 1
ATOM 631 C CA . GLU A 1 82 ? 5.694 6.070 -12.698 1.00 83.81 82 GLU A CA 1
ATOM 632 C C . GLU A 1 82 ? 6.358 4.720 -12.976 1.00 83.81 82 GLU A C 1
ATOM 634 O O . GLU A 1 82 ? 7.342 4.643 -13.717 1.00 83.81 82 GLU A O 1
ATOM 639 N N . LEU A 1 83 ? 5.850 3.659 -12.358 1.00 88.69 83 LEU A N 1
ATOM 640 C CA . LEU A 1 83 ? 6.393 2.311 -12.432 1.00 88.69 83 LEU A CA 1
ATOM 641 C C . LEU A 1 83 ? 5.263 1.317 -12.674 1.00 88.69 83 LEU A C 1
ATOM 643 O O . LEU A 1 83 ? 4.195 1.413 -12.077 1.00 88.69 83 LEU A O 1
ATOM 647 N N . PHE A 1 84 ? 5.540 0.310 -13.494 1.00 92.38 84 PHE A N 1
ATOM 648 C CA . PHE A 1 84 ? 4.697 -0.874 -13.593 1.00 92.38 84 PHE A CA 1
ATOM 649 C C . PHE A 1 84 ? 5.183 -1.919 -12.595 1.00 92.38 84 PHE A C 1
ATOM 651 O O . PHE A 1 84 ? 6.275 -2.465 -12.754 1.00 92.38 84 PHE A O 1
ATOM 658 N N . LEU A 1 85 ? 4.395 -2.180 -11.556 1.00 94.06 85 LEU A N 1
ATOM 659 C CA . LEU A 1 85 ? 4.696 -3.167 -10.524 1.00 94.06 85 LEU A CA 1
ATOM 660 C C . LEU A 1 85 ? 3.873 -4.431 -10.763 1.00 94.06 85 LEU A C 1
ATOM 662 O O . LEU A 1 85 ? 2.668 -4.352 -10.975 1.00 94.06 85 LEU A O 1
ATOM 666 N N . SER A 1 86 ? 4.518 -5.594 -10.716 1.00 95.56 86 SER A N 1
ATOM 667 C CA . SER A 1 86 ? 3.853 -6.898 -10.802 1.00 95.56 86 SER A CA 1
ATOM 668 C C . SER A 1 86 ? 2.738 -7.013 -9.763 1.00 95.56 86 SER A C 1
ATOM 670 O O . SER A 1 86 ? 3.006 -6.884 -8.568 1.00 95.56 86 SER A O 1
ATOM 672 N N . VAL A 1 87 ? 1.515 -7.295 -10.229 1.00 96.31 87 VAL A N 1
ATOM 673 C CA . VAL A 1 87 ? 0.326 -7.454 -9.373 1.00 96.31 87 VAL A CA 1
ATOM 674 C C . VAL A 1 87 ? 0.580 -8.491 -8.288 1.00 96.31 87 VAL A C 1
ATOM 676 O O . VAL A 1 87 ? 0.359 -8.204 -7.123 1.00 96.31 87 VAL A O 1
ATOM 679 N N . ASP A 1 88 ? 1.144 -9.644 -8.645 1.00 93.94 88 ASP A N 1
ATOM 680 C CA . ASP A 1 88 ? 1.332 -10.749 -7.700 1.00 93.94 88 ASP A CA 1
ATOM 681 C C . ASP A 1 88 ? 2.267 -10.370 -6.538 1.00 93.94 88 ASP A C 1
ATOM 683 O O . ASP A 1 88 ? 2.001 -10.703 -5.387 1.00 93.94 88 ASP A O 1
ATOM 687 N N . HIS A 1 89 ? 3.334 -9.613 -6.819 1.00 95.19 89 HIS A N 1
ATOM 688 C CA . HIS A 1 89 ? 4.243 -9.134 -5.774 1.00 95.19 89 HIS A CA 1
ATOM 689 C C . HIS A 1 89 ? 3.622 -8.012 -4.933 1.00 95.19 89 HIS A C 1
ATOM 691 O O . HIS A 1 89 ? 3.932 -7.895 -3.751 1.00 95.19 89 HIS A O 1
ATOM 697 N N . VAL A 1 90 ? 2.795 -7.155 -5.543 1.00 96.06 90 VAL A N 1
ATOM 698 C CA . VAL A 1 90 ? 2.062 -6.109 -4.815 1.00 96.06 90 VAL A CA 1
ATOM 699 C C . VAL A 1 90 ? 1.035 -6.744 -3.884 1.00 96.06 90 VAL A C 1
ATOM 701 O O . VAL A 1 90 ? 1.001 -6.387 -2.713 1.00 96.06 90 VAL A O 1
ATOM 704 N N . ASP A 1 91 ? 0.252 -7.708 -4.370 1.00 95.50 91 ASP A N 1
ATOM 705 C CA . ASP A 1 91 ? -0.745 -8.437 -3.585 1.00 95.50 91 ASP A CA 1
ATOM 706 C C . ASP A 1 91 ? -0.096 -9.182 -2.408 1.00 95.50 91 ASP A C 1
ATOM 708 O O . ASP A 1 91 ? -0.579 -9.069 -1.282 1.00 95.50 91 ASP A O 1
ATOM 712 N N . GLU A 1 92 ? 1.021 -9.886 -2.640 1.00 95.38 92 GLU A N 1
ATOM 713 C CA . GLU A 1 92 ? 1.758 -10.628 -1.601 1.00 95.38 92 GLU A CA 1
ATOM 714 C C . GLU A 1 92 ? 2.240 -9.727 -0.454 1.00 95.38 92 GLU A C 1
ATOM 716 O O . GLU A 1 92 ? 2.232 -10.129 0.708 1.00 95.38 92 GLU A O 1
ATOM 721 N N . LEU A 1 93 ? 2.672 -8.511 -0.784 1.00 96.19 93 LEU A N 1
ATOM 722 C CA . LEU A 1 93 ? 3.245 -7.553 0.162 1.00 96.19 93 LEU A CA 1
ATOM 723 C C . LEU A 1 93 ? 2.233 -6.502 0.636 1.00 96.19 93 LEU A C 1
ATOM 725 O O . LEU A 1 93 ? 2.601 -5.596 1.387 1.00 96.19 93 LEU A O 1
ATOM 729 N N . SER A 1 94 ? 0.984 -6.588 0.177 1.00 96.44 94 SER A N 1
ATOM 730 C CA . SER A 1 94 ? -0.069 -5.657 0.564 1.00 96.44 94 SER A CA 1
ATOM 731 C C . SER A 1 94 ? -0.461 -5.852 2.025 1.00 96.44 94 SER A C 1
ATOM 733 O O . SER A 1 94 ? -0.432 -6.960 2.564 1.00 96.44 94 SER A O 1
ATOM 735 N N . ILE A 1 95 ? -0.837 -4.755 2.672 1.00 96.62 95 ILE A N 1
ATOM 736 C CA . ILE A 1 95 ? -1.302 -4.749 4.058 1.00 96.62 95 ILE A CA 1
ATOM 737 C C . ILE A 1 95 ? -2.664 -4.079 4.149 1.00 96.62 95 ILE A C 1
ATOM 739 O O . ILE A 1 95 ? -3.062 -3.314 3.271 1.00 96.62 95 ILE A O 1
ATOM 743 N N . TRP A 1 96 ? -3.393 -4.372 5.218 1.00 97.31 96 TRP A N 1
ATOM 744 C CA . TRP A 1 96 ? -4.680 -3.741 5.474 1.00 97.31 96 TRP A CA 1
ATOM 745 C C . TRP A 1 96 ? -4.463 -2.453 6.257 1.00 97.31 96 TRP A C 1
ATOM 747 O O . TRP A 1 96 ? -3.828 -2.479 7.308 1.00 97.31 96 TRP A O 1
ATOM 757 N N . LYS A 1 97 ? -5.004 -1.338 5.772 1.00 96.88 97 LYS A N 1
ATOM 758 C CA . LYS A 1 97 ? -5.033 -0.061 6.498 1.00 96.88 97 LYS A CA 1
ATOM 759 C C . LYS A 1 97 ? -6.467 0.456 6.602 1.00 96.88 97 LYS A C 1
ATOM 761 O O . LYS A 1 97 ? -7.354 0.002 5.878 1.00 96.88 97 LYS A O 1
ATOM 766 N N . VAL A 1 98 ? -6.690 1.401 7.511 1.00 96.88 98 VAL A N 1
ATOM 767 C CA . VAL A 1 98 ? -7.991 2.049 7.724 1.00 96.88 98 VAL A CA 1
ATOM 768 C C . VAL A 1 98 ? -7.813 3.559 7.641 1.00 96.88 98 VAL A C 1
ATOM 770 O O . VAL A 1 98 ? -7.048 4.129 8.419 1.00 96.88 98 VAL A O 1
ATOM 773 N N . ASP A 1 99 ? -8.554 4.184 6.726 1.00 94.25 99 ASP A N 1
ATOM 774 C CA . ASP A 1 99 ? -8.586 5.637 6.545 1.00 94.25 99 ASP A CA 1
ATOM 775 C C . ASP A 1 99 ? -9.506 6.279 7.599 1.00 94.25 99 ASP A C 1
ATOM 777 O O . ASP A 1 99 ? -10.678 5.903 7.735 1.00 94.25 99 ASP A O 1
ATOM 781 N N . CYS A 1 100 ? -9.008 7.261 8.353 1.00 93.56 100 CYS A N 1
ATOM 782 C CA . CYS A 1 100 ? -9.830 7.929 9.363 1.00 93.56 100 CYS A CA 1
ATOM 783 C C . CYS A 1 100 ? -11.011 8.710 8.838 1.00 93.56 100 CYS A C 1
ATOM 785 O O . CYS A 1 100 ? -11.969 8.889 9.588 1.00 93.56 100 CYS A O 1
ATOM 787 N N . GLN A 1 101 ? -10.977 9.172 7.591 1.00 92.69 101 GLN A N 1
ATOM 788 C CA . GLN A 1 101 ? -12.080 9.924 7.002 1.00 92.69 101 GLN A CA 1
ATOM 789 C C . GLN A 1 101 ? -13.360 9.075 6.922 1.00 92.69 101 GLN A C 1
ATOM 791 O O . GLN A 1 101 ? -14.460 9.608 6.764 1.00 92.69 101 GLN A O 1
ATOM 796 N N . HIS A 1 102 ? -13.232 7.751 7.057 1.00 93.88 102 HIS A N 1
ATOM 797 C CA . HIS A 1 102 ? -14.334 6.794 7.030 1.00 93.88 102 HIS A CA 1
ATOM 798 C C . HIS A 1 102 ? -14.691 6.215 8.409 1.00 93.88 102 HIS A C 1
ATOM 800 O O . HIS A 1 102 ? -15.687 5.497 8.535 1.00 93.88 102 HIS A O 1
ATOM 806 N N . VAL A 1 103 ? -13.952 6.555 9.470 1.00 94.12 103 VAL A N 1
ATOM 807 C CA . VAL A 1 103 ? -14.303 6.143 10.836 1.00 94.12 103 VAL A CA 1
ATOM 808 C C . VAL A 1 103 ? -15.413 7.042 11.372 1.00 94.12 103 VAL A C 1
ATOM 810 O O . VAL A 1 103 ? -15.206 8.223 11.632 1.00 94.12 103 VAL A O 1
ATOM 813 N N . LYS A 1 104 ? -16.610 6.465 11.523 1.00 95.06 104 LYS A N 1
ATOM 814 C CA . LYS A 1 104 ? -17.823 7.174 11.965 1.00 95.06 104 LYS A CA 1
ATOM 815 C C . LYS A 1 104 ? -18.423 6.605 13.245 1.00 95.06 104 LYS A C 1
ATOM 817 O O . LYS A 1 104 ? -19.171 7.305 13.915 1.00 95.06 104 LYS A O 1
ATOM 822 N N . LEU A 1 105 ? -18.124 5.347 13.557 1.00 95.12 105 LEU A N 1
ATOM 823 C CA . LEU A 1 105 ? -18.634 4.658 14.736 1.00 95.12 105 LEU A CA 1
ATOM 824 C C . LEU A 1 105 ? -17.536 4.599 15.794 1.00 95.12 105 LEU A C 1
ATOM 826 O O . LEU A 1 105 ? -16.366 4.392 15.472 1.00 95.12 105 LEU A O 1
ATOM 830 N N . SER A 1 106 ? -17.909 4.780 17.056 1.00 93.88 106 SER A N 1
ATOM 831 C CA . SER A 1 106 ? -16.986 4.680 18.185 1.00 93.88 106 SER A CA 1
ATOM 832 C C . SER A 1 106 ? -17.689 4.093 19.403 1.00 93.88 106 SER A C 1
ATOM 834 O O . SER A 1 106 ? -18.906 4.199 19.550 1.00 93.88 106 SER A O 1
ATOM 836 N N . TYR A 1 107 ? -16.920 3.449 20.272 1.00 92.12 107 TYR A N 1
ATOM 837 C CA . TYR A 1 107 ? -17.394 3.003 21.578 1.00 92.12 107 TYR A CA 1
ATOM 838 C C . TYR A 1 107 ? -17.250 4.160 22.588 1.00 92.12 107 TYR A C 1
ATOM 840 O O . TYR A 1 107 ? -16.221 4.842 22.566 1.00 92.12 107 TYR A O 1
ATOM 848 N N . PRO A 1 108 ? -18.221 4.396 23.495 1.00 91.31 108 PRO A N 1
ATOM 849 C CA . PRO A 1 108 ? -19.350 3.527 23.849 1.00 91.31 108 PRO A CA 1
ATOM 850 C C . PRO A 1 108 ? -20.652 3.758 23.066 1.00 91.31 108 PRO A C 1
ATOM 852 O O . PRO A 1 108 ? -21.633 3.072 23.336 1.00 91.31 108 PRO A O 1
ATOM 855 N N . GLU A 1 109 ? -20.694 4.703 22.123 1.00 93.75 109 GLU A N 1
ATOM 856 C CA . GLU A 1 109 ? -21.922 5.049 21.383 1.00 93.75 109 GLU A CA 1
ATOM 857 C C . GLU A 1 109 ? -22.441 3.896 20.516 1.00 93.75 109 GLU A C 1
ATOM 859 O O . GLU A 1 109 ? -23.645 3.723 20.350 1.00 93.75 109 GLU A O 1
ATOM 864 N N . THR A 1 110 ? -21.529 3.098 19.964 1.00 93.38 110 THR A N 1
ATOM 865 C CA . THR A 1 110 ? -21.833 1.887 19.205 1.00 93.38 110 THR A CA 1
ATOM 866 C C . THR A 1 110 ? -21.067 0.708 19.787 1.00 93.38 110 THR A C 1
ATOM 868 O O . THR A 1 110 ? -19.857 0.788 20.010 1.00 93.38 110 THR A O 1
ATOM 871 N N . THR A 1 111 ? -21.769 -0.399 20.014 1.00 93.75 111 THR A N 1
ATOM 872 C CA . THR A 1 111 ? -21.185 -1.655 20.486 1.00 93.75 111 THR A CA 1
ATOM 873 C C . THR A 1 111 ? -20.978 -2.632 19.335 1.00 93.75 111 THR A C 1
ATOM 875 O O . THR A 1 111 ? -21.736 -2.647 18.365 1.00 93.75 111 THR A O 1
ATOM 878 N N . ASP A 1 112 ? -19.937 -3.453 19.436 1.00 93.94 112 ASP A N 1
ATOM 879 C CA . ASP A 1 112 ? -19.697 -4.537 18.487 1.00 93.94 112 ASP A CA 1
ATOM 880 C C . ASP A 1 112 ? -20.579 -5.752 18.844 1.00 93.94 112 ASP A C 1
ATOM 882 O O . ASP A 1 112 ? -20.576 -6.170 20.007 1.00 93.94 112 ASP A O 1
ATOM 886 N N . PRO A 1 113 ? -21.323 -6.354 17.893 1.00 94.38 113 PRO A N 1
ATOM 887 C CA . PRO A 1 113 ? -22.161 -7.528 18.161 1.00 94.38 113 PRO A CA 1
ATOM 888 C C . PRO A 1 113 ? -21.407 -8.741 18.725 1.00 94.38 113 PRO A C 1
ATOM 890 O O . PRO A 1 113 ? -22.020 -9.595 19.365 1.00 94.38 113 PRO A O 1
ATOM 893 N N . LYS A 1 114 ? -20.097 -8.840 18.472 1.00 96.06 114 LYS A N 1
ATOM 894 C CA . LYS A 1 114 ? -19.213 -9.908 18.959 1.00 96.06 114 LYS A CA 1
ATOM 895 C C . LYS A 1 114 ? -18.407 -9.499 20.193 1.00 96.06 114 LYS A C 1
ATOM 897 O O . LYS A 1 114 ? -17.578 -10.281 20.644 1.00 96.06 114 LYS A O 1
ATOM 902 N N . ASP A 1 115 ? -18.652 -8.306 20.737 1.00 96.56 115 ASP A N 1
ATOM 903 C CA . ASP A 1 115 ? -17.859 -7.703 21.813 1.00 96.56 115 ASP A CA 1
ATOM 904 C C . ASP A 1 115 ? -16.368 -7.553 21.445 1.00 96.56 115 ASP A C 1
ATOM 906 O O . ASP A 1 115 ? -15.494 -7.681 22.296 1.00 96.56 115 ASP A O 1
ATOM 910 N N . GLU A 1 116 ? -16.073 -7.289 20.166 1.00 97.50 116 GLU A N 1
ATOM 911 C CA . GLU A 1 116 ? -14.716 -7.096 19.649 1.00 97.50 116 GLU A CA 1
ATOM 912 C C . GLU A 1 116 ? -14.447 -5.621 19.322 1.00 97.50 116 GLU A C 1
ATOM 914 O O . GLU A 1 116 ? -15.137 -4.997 18.518 1.00 97.50 116 GLU A O 1
ATOM 919 N N . TYR A 1 117 ? -13.392 -5.057 19.901 1.00 97.25 117 TYR A N 1
ATOM 920 C CA . TYR A 1 117 ? -13.007 -3.663 19.697 1.00 97.25 117 TYR A CA 1
ATOM 921 C C . TYR A 1 117 ? -11.533 -3.543 19.352 1.00 97.25 117 TYR A C 1
ATOM 923 O O . TYR A 1 117 ? -10.693 -4.322 19.803 1.00 97.25 117 TYR A O 1
ATOM 931 N N . VAL A 1 118 ? -11.213 -2.512 18.582 1.00 97.25 118 VAL A N 1
ATOM 932 C CA . VAL A 1 118 ? -9.843 -2.111 18.268 1.00 97.25 118 VAL A CA 1
ATOM 933 C C . VAL A 1 118 ? -9.621 -0.680 18.730 1.00 97.25 118 VAL A C 1
ATOM 935 O O . VAL A 1 118 ? -10.550 0.126 18.792 1.00 97.25 118 VAL A O 1
ATOM 938 N N . LEU A 1 119 ? -8.379 -0.360 19.079 1.00 96.62 119 LEU A N 1
ATOM 939 C CA . LEU A 1 119 ? -8.003 0.975 19.527 1.00 96.62 119 LEU A CA 1
ATOM 940 C C . LEU A 1 119 ? -7.035 1.582 18.530 1.00 96.62 119 LEU A C 1
ATOM 942 O O . LEU A 1 119 ? -6.086 0.915 18.121 1.00 96.62 119 LEU A O 1
ATOM 946 N N . TYR A 1 120 ? -7.224 2.854 18.199 1.00 96.75 120 TYR A N 1
ATOM 947 C CA . TYR A 1 120 ? -6.227 3.637 17.476 1.00 96.75 120 TYR A CA 1
ATOM 948 C C . TYR A 1 120 ? -5.748 4.819 18.313 1.00 96.75 120 TYR A C 1
ATOM 950 O O . TYR A 1 120 ? -6.477 5.350 19.156 1.00 96.75 120 TYR A O 1
ATOM 958 N N . ARG A 1 121 ? -4.494 5.223 18.108 1.00 95.06 121 ARG A N 1
ATOM 959 C CA . ARG A 1 121 ? -3.870 6.288 18.897 1.00 95.06 121 ARG A CA 1
ATOM 960 C C . ARG A 1 121 ? -4.208 7.655 18.309 1.00 95.06 121 ARG A C 1
ATOM 962 O O . ARG A 1 121 ? -3.934 7.914 17.138 1.00 95.06 121 ARG A O 1
ATOM 969 N N . LYS A 1 122 ? -4.758 8.562 19.123 1.00 93.06 122 LYS A N 1
ATOM 970 C CA . LYS A 1 122 ? -5.037 9.945 18.700 1.00 93.06 122 LYS A CA 1
ATOM 971 C C . LYS A 1 122 ? -3.739 10.632 18.279 1.00 93.06 122 LYS A C 1
ATOM 973 O O . LYS A 1 122 ? -2.733 10.548 18.979 1.00 93.06 122 LYS A O 1
ATOM 978 N N . GLY A 1 123 ? -3.769 11.324 17.142 1.00 90.12 123 GLY A N 1
ATOM 979 C CA . GLY A 1 123 ? -2.602 12.047 16.629 1.00 90.12 123 GLY A CA 1
ATOM 980 C C . GLY A 1 123 ? -1.532 11.161 15.981 1.00 90.12 123 GLY A C 1
ATOM 981 O O . GLY A 1 123 ? -0.505 11.689 15.568 1.00 90.12 123 GLY A O 1
ATOM 982 N N . CYS A 1 124 ? -1.749 9.845 15.878 1.00 92.75 124 CYS A N 1
ATOM 983 C CA . CYS A 1 124 ? -0.813 8.919 15.251 1.00 92.75 124 CYS A CA 1
ATOM 984 C C . CYS A 1 124 ? -1.322 8.500 13.868 1.00 92.75 124 CYS A C 1
ATOM 986 O O . CYS A 1 124 ? -2.199 7.643 13.745 1.00 92.75 124 CYS A O 1
ATOM 988 N N . TRP A 1 125 ? -0.758 9.145 12.851 1.00 92.69 125 TRP A N 1
ATOM 989 C CA . TRP A 1 125 ? -1.246 9.135 11.478 1.00 92.69 125 TRP A CA 1
ATOM 990 C C . TRP A 1 125 ? -0.115 8.807 10.506 1.00 92.69 125 TRP A C 1
ATOM 992 O O . TRP A 1 125 ? 0.984 9.345 10.647 1.00 92.69 125 TRP A O 1
ATOM 1002 N N . ASP A 1 126 ? -0.404 7.987 9.500 1.00 92.38 126 ASP A N 1
ATOM 1003 C CA . ASP A 1 126 ? 0.432 7.817 8.310 1.00 92.38 126 ASP A CA 1
ATOM 1004 C C . ASP A 1 126 ? -0.366 8.288 7.090 1.00 92.38 126 ASP A C 1
ATOM 1006 O O . ASP A 1 126 ? -1.149 7.546 6.496 1.00 92.38 126 ASP A O 1
ATOM 1010 N N . GLY A 1 127 ? -0.260 9.584 6.789 1.00 91.44 127 GLY A N 1
ATOM 1011 C CA . GLY A 1 127 ? -1.222 10.245 5.912 1.00 91.44 127 GLY A CA 1
ATOM 1012 C C . GLY A 1 127 ? -2.617 10.222 6.542 1.00 91.44 127 GLY A C 1
ATOM 1013 O O . GLY A 1 127 ? -2.822 10.831 7.589 1.00 91.44 127 GLY A O 1
ATOM 1014 N N . ASN A 1 128 ? -3.551 9.499 5.921 1.00 92.50 128 ASN A N 1
ATOM 1015 C CA . ASN A 1 128 ? -4.905 9.295 6.441 1.00 92.50 128 ASN A CA 1
ATOM 1016 C C . ASN A 1 128 ? -5.046 8.010 7.274 1.00 92.50 128 ASN A C 1
ATOM 1018 O O . ASN A 1 128 ? -6.101 7.775 7.865 1.00 92.50 128 ASN A O 1
ATOM 1022 N N . ASP A 1 129 ? -4.023 7.154 7.302 1.00 95.62 129 ASP A N 1
ATOM 1023 C CA . ASP A 1 129 ? -4.153 5.837 7.913 1.00 95.62 129 ASP A CA 1
ATOM 1024 C C . ASP A 1 129 ? -3.921 5.858 9.420 1.00 95.62 129 ASP A C 1
ATOM 1026 O O . ASP A 1 129 ? -3.034 6.542 9.943 1.00 95.62 129 ASP A O 1
ATOM 1030 N N . LEU A 1 130 ? -4.733 5.063 10.111 1.00 96.50 130 LEU A N 1
ATOM 1031 C CA . LEU A 1 130 ? -4.754 4.959 11.562 1.00 96.50 130 LEU A CA 1
ATOM 1032 C C . LEU A 1 130 ? -3.670 4.032 12.119 1.00 96.50 130 LEU A C 1
ATOM 1034 O O . LEU A 1 130 ? -3.521 2.890 11.689 1.00 96.50 130 LEU A O 1
ATOM 1038 N N . GLY A 1 131 ? -2.965 4.500 13.154 1.00 96.88 131 GLY A N 1
ATOM 1039 C CA . GLY A 1 131 ? -2.079 3.667 13.968 1.00 96.88 131 GLY A CA 1
ATOM 1040 C C . GLY A 1 131 ? -2.849 2.906 15.052 1.00 96.88 131 GLY A C 1
ATOM 1041 O O . GLY A 1 131 ? -3.200 3.481 16.086 1.00 96.88 131 GLY A O 1
ATOM 1042 N N . PHE A 1 132 ? -3.076 1.609 14.846 1.00 97.19 132 PHE A N 1
ATOM 1043 C CA . PHE A 1 132 ? -3.790 0.730 15.778 1.00 97.19 132 PHE A CA 1
ATOM 1044 C C . PHE A 1 132 ? -2.895 0.194 16.888 1.00 97.19 132 PHE A C 1
ATOM 1046 O O . PHE A 1 132 ? -1.724 -0.092 16.656 1.00 97.19 132 PHE A O 1
ATOM 1053 N N . ALA A 1 133 ? -3.454 -0.012 18.080 1.00 95.94 133 ALA A N 1
ATOM 1054 C CA . ALA A 1 133 ? -2.776 -0.658 19.195 1.00 95.94 133 ALA A CA 1
ATOM 1055 C C . ALA A 1 133 ? -2.292 -2.055 18.784 1.00 95.94 133 ALA A C 1
ATOM 1057 O O . ALA A 1 133 ? -3.067 -2.882 18.303 1.00 95.94 133 ALA A O 1
ATOM 1058 N N . SER A 1 134 ? -1.006 -2.326 18.991 1.00 93.75 134 SER A N 1
ATOM 1059 C CA . SER A 1 134 ? -0.369 -3.612 18.702 1.00 93.75 134 SER A CA 1
ATOM 1060 C C . SER A 1 134 ? 0.284 -4.175 19.969 1.00 93.75 134 SER A C 1
ATOM 1062 O O . SER A 1 134 ? 0.189 -3.589 21.045 1.00 93.75 134 SER A O 1
ATOM 1064 N N . LYS A 1 135 ? 0.958 -5.329 19.875 1.00 86.19 135 LYS A N 1
ATOM 1065 C CA . LYS A 1 135 ? 1.559 -6.002 21.047 1.00 86.19 135 LYS A CA 1
ATOM 1066 C C . LYS A 1 135 ? 2.556 -5.138 21.833 1.00 86.19 135 LYS A C 1
ATOM 1068 O O . LYS A 1 135 ? 2.656 -5.309 23.041 1.00 86.19 135 LYS A O 1
ATOM 1073 N N . LEU A 1 136 ? 3.316 -4.273 21.158 1.00 80.62 136 LEU A N 1
ATOM 1074 C CA . LEU A 1 136 ? 4.403 -3.489 21.770 1.00 80.62 136 LEU A CA 1
ATOM 1075 C C . LEU A 1 136 ? 4.177 -1.973 21.710 1.00 80.62 136 LEU A C 1
ATOM 1077 O O . LEU A 1 136 ? 4.810 -1.233 22.453 1.00 80.62 136 LEU A O 1
ATOM 1081 N N . SER A 1 137 ? 3.350 -1.497 20.778 1.00 89.62 137 SER A N 1
ATOM 1082 C CA . SER A 1 137 ? 3.213 -0.076 20.450 1.00 89.62 137 SER A CA 1
ATOM 1083 C C . SER A 1 137 ? 1.942 0.106 19.607 1.00 89.62 137 SER A C 1
ATOM 1085 O O . SER A 1 137 ? 0.862 -0.334 19.994 1.00 89.62 137 SER A O 1
ATOM 1087 N N . HIS A 1 138 ? 2.073 0.707 18.431 1.00 92.25 138 HIS A N 1
ATOM 1088 C CA . HIS A 1 138 ? 1.061 0.836 17.405 1.00 92.25 138 HIS A CA 1
ATOM 1089 C C . HIS A 1 138 ? 1.556 0.209 16.095 1.00 92.25 138 HIS A C 1
ATOM 1091 O O . HIS A 1 138 ? 2.750 -0.053 15.927 1.00 92.25 138 HIS A O 1
ATOM 1097 N N . SER A 1 139 ? 0.641 -0.074 15.180 1.00 95.50 139 SER A N 1
ATOM 1098 C CA . SER A 1 139 ? 0.933 -0.488 13.813 1.00 95.50 139 SER A CA 1
ATOM 1099 C C . SER A 1 139 ? -0.103 0.113 12.874 1.00 95.50 139 SER A C 1
ATOM 1101 O O . SER A 1 139 ? -1.280 0.171 13.218 1.00 95.50 139 SER A O 1
ATOM 1103 N N . PHE A 1 140 ? 0.331 0.543 11.692 1.00 95.94 140 PHE A N 1
ATOM 1104 C CA . PHE A 1 140 ? -0.580 0.963 10.623 1.00 95.94 140 PHE A CA 1
ATOM 1105 C C . PHE A 1 140 ? -1.184 -0.230 9.876 1.00 95.94 140 PHE A C 1
ATOM 1107 O O . PHE A 1 140 ? -2.174 -0.075 9.173 1.00 95.94 140 PHE A O 1
ATOM 1114 N N . ASP A 1 141 ? -0.615 -1.426 10.052 1.00 96.19 141 ASP A N 1
ATOM 1115 C CA . ASP A 1 141 ? -1.177 -2.667 9.536 1.00 96.19 141 ASP A CA 1
ATOM 1116 C C . ASP A 1 141 ? -2.295 -3.148 10.466 1.00 96.19 141 ASP A C 1
ATOM 1118 O O . ASP A 1 141 ? -2.054 -3.700 11.546 1.00 96.19 141 ASP A O 1
ATOM 1122 N N . TYR A 1 142 ? -3.529 -2.936 10.022 1.00 97.00 142 TYR A N 1
ATOM 1123 C CA . TYR A 1 142 ? -4.746 -3.301 10.730 1.00 97.00 142 TYR A CA 1
ATOM 1124 C C . TYR A 1 142 ? -4.810 -4.799 11.054 1.00 97.00 142 TYR A C 1
ATOM 1126 O O . TYR A 1 142 ? -5.324 -5.176 12.104 1.00 97.00 142 TYR A O 1
ATOM 1134 N N . SER A 1 143 ? -4.203 -5.664 10.233 1.00 95.44 143 SER A N 1
ATOM 1135 C CA . SER A 1 143 ? -4.167 -7.108 10.514 1.00 95.44 143 SER A CA 1
ATOM 1136 C C . SER A 1 143 ? -3.396 -7.458 11.797 1.00 95.44 143 SER A C 1
ATOM 1138 O O . SER A 1 143 ? -3.577 -8.535 12.365 1.00 95.44 143 SER A O 1
ATOM 1140 N N . LYS A 1 144 ? -2.550 -6.539 12.282 1.00 95.94 144 LYS A N 1
ATOM 1141 C CA . LYS A 1 144 ? -1.775 -6.668 13.525 1.00 95.94 144 LYS A CA 1
ATOM 1142 C C . LYS A 1 144 ? -2.428 -5.960 14.712 1.00 95.94 144 LYS A C 1
ATOM 1144 O O . LYS A 1 144 ? -1.837 -5.956 15.799 1.00 95.94 144 LYS A O 1
ATOM 1149 N N . ALA A 1 145 ? -3.598 -5.350 14.520 1.00 96.62 145 ALA A N 1
ATOM 1150 C CA . ALA A 1 145 ? -4.329 -4.686 15.586 1.00 96.62 145 ALA A CA 1
ATOM 1151 C C . ALA A 1 145 ? -4.696 -5.693 16.682 1.00 96.62 145 ALA A C 1
ATOM 1153 O O . ALA A 1 145 ? -5.187 -6.793 16.417 1.00 96.62 145 ALA A O 1
ATOM 1154 N N . ARG A 1 146 ? -4.455 -5.316 17.938 1.00 96.06 146 ARG A N 1
ATOM 1155 C CA . ARG A 1 146 ? -4.939 -6.084 19.080 1.00 96.06 146 ARG A CA 1
ATOM 1156 C C . ARG A 1 146 ? -6.445 -5.875 19.199 1.00 96.06 146 ARG A C 1
ATOM 1158 O O . ARG A 1 146 ? -6.920 -4.741 19.210 1.00 96.06 146 ARG A O 1
ATOM 1165 N N . VAL A 1 147 ? -7.160 -6.986 19.320 1.00 96.62 147 VAL A N 1
ATOM 1166 C CA . VAL A 1 147 ? -8.590 -7.006 19.616 1.00 96.62 147 VAL A CA 1
ATOM 1167 C C . VAL A 1 147 ? -8.774 -7.052 21.128 1.00 96.62 147 VAL A C 1
ATOM 1169 O O . VAL A 1 147 ? -8.041 -7.760 21.823 1.00 96.62 147 VAL A O 1
ATOM 1172 N N . PHE A 1 148 ? -9.733 -6.276 21.613 1.00 95.94 148 PHE A N 1
ATOM 1173 C CA . PHE A 1 148 ? -10.106 -6.163 23.015 1.00 95.94 148 PHE A CA 1
ATOM 1174 C C . PHE A 1 148 ? -11.594 -6.444 23.179 1.00 95.94 148 PHE A C 1
ATOM 1176 O O . PHE A 1 148 ? -12.374 -6.178 22.266 1.00 95.94 148 PHE A O 1
ATOM 1183 N N . ASN A 1 149 ? -11.985 -6.910 24.360 1.00 96.19 149 ASN A N 1
ATOM 1184 C CA . ASN A 1 149 ? -13.392 -6.992 24.753 1.00 96.19 149 ASN A CA 1
ATOM 1185 C C . ASN A 1 149 ? -13.808 -5.852 25.696 1.00 96.19 149 ASN A C 1
ATOM 1187 O O . ASN A 1 149 ? -12.968 -5.132 26.246 1.00 96.19 149 ASN A O 1
ATOM 1191 N N . SER A 1 150 ? -15.114 -5.689 25.921 1.00 93.31 150 SER A N 1
ATOM 1192 C CA . SER A 1 150 ? -15.639 -4.603 26.764 1.00 93.31 150 SER A CA 1
ATOM 1193 C C . SER A 1 150 ? -15.166 -4.659 28.222 1.00 93.31 150 SER A C 1
ATOM 1195 O O . SER A 1 150 ? -15.076 -3.621 28.880 1.00 93.31 150 SER A O 1
ATOM 1197 N N . ASN A 1 151 ? -14.838 -5.843 28.746 1.00 93.56 151 ASN A N 1
ATOM 1198 C CA . ASN A 1 151 ? -14.329 -5.998 30.110 1.00 93.56 151 ASN A CA 1
ATOM 1199 C C . ASN A 1 151 ? -12.868 -5.552 30.231 1.00 93.56 151 ASN A C 1
ATOM 1201 O O . ASN A 1 151 ? -12.530 -4.864 31.192 1.00 93.56 151 ASN A O 1
ATOM 1205 N N . GLU A 1 152 ? -12.024 -5.886 29.252 1.00 93.44 152 GLU A N 1
ATOM 1206 C CA . GLU A 1 152 ? -10.642 -5.401 29.176 1.00 93.44 152 GLU A CA 1
ATOM 1207 C C . GLU A 1 152 ? -10.600 -3.875 29.049 1.00 93.44 152 GLU A C 1
ATOM 1209 O O . GLU A 1 152 ? -9.814 -3.221 29.732 1.00 93.44 152 GLU A O 1
ATOM 1214 N N . LEU A 1 153 ? -11.487 -3.294 28.232 1.00 92.31 153 LEU A N 1
ATOM 1215 C CA . LEU A 1 153 ? -11.573 -1.843 28.047 1.00 92.31 153 LEU A CA 1
ATOM 1216 C C . LEU A 1 153 ? -11.905 -1.093 29.344 1.00 92.31 153 LEU A C 1
ATOM 1218 O O . LEU A 1 153 ? -11.372 -0.015 29.570 1.00 92.31 153 LEU A O 1
ATOM 1222 N N . LYS A 1 154 ? -12.748 -1.659 30.218 1.00 89.88 154 LYS A N 1
ATOM 1223 C CA . LYS A 1 154 ? -13.095 -1.048 31.519 1.00 89.88 154 LYS A CA 1
ATOM 1224 C C . LYS A 1 154 ? -11.930 -1.031 32.510 1.00 89.88 154 LYS A C 1
ATOM 1226 O O . LYS A 1 154 ? -11.943 -0.234 33.442 1.00 89.88 154 LYS A O 1
ATOM 1231 N N . GLN A 1 155 ? -10.974 -1.944 32.352 1.00 89.31 155 GLN A N 1
ATOM 1232 C CA . GLN A 1 155 ? -9.819 -2.092 33.245 1.00 89.31 155 GLN A CA 1
ATOM 1233 C C . GLN A 1 155 ? -8.584 -1.343 32.738 1.00 89.31 155 GLN A C 1
ATOM 1235 O O . GLN A 1 155 ? -7.594 -1.225 33.457 1.00 89.31 155 GLN A O 1
ATOM 1240 N N . MET A 1 156 ? -8.629 -0.870 31.496 1.00 87.75 156 MET A N 1
ATOM 1241 C CA . MET A 1 156 ? -7.515 -0.235 30.818 1.00 87.75 156 MET A CA 1
ATOM 1242 C C . MET A 1 156 ? -7.675 1.281 30.833 1.00 87.75 156 MET A C 1
ATOM 1244 O O . MET A 1 156 ? -8.764 1.811 30.631 1.00 87.75 156 MET A O 1
ATOM 1248 N N . ASP A 1 157 ? -6.558 1.978 31.014 1.00 85.69 157 ASP A N 1
ATOM 1249 C CA . ASP A 1 157 ? -6.501 3.403 30.734 1.00 85.69 157 ASP A CA 1
ATOM 1250 C C . ASP A 1 157 ? -6.492 3.623 29.215 1.00 85.69 157 ASP A C 1
ATOM 1252 O O . ASP A 1 157 ? -5.545 3.258 28.513 1.00 85.69 157 ASP A O 1
ATOM 1256 N N . THR A 1 158 ? -7.588 4.173 28.698 1.00 86.00 158 THR A N 1
ATOM 1257 C CA . THR A 1 158 ? -7.754 4.489 27.276 1.00 86.00 158 THR A CA 1
ATOM 1258 C C . THR A 1 158 ? -7.390 5.939 26.956 1.00 86.00 158 THR A C 1
ATOM 1260 O O . THR A 1 158 ? -7.735 6.433 25.879 1.00 86.00 158 THR A O 1
ATOM 1263 N N . GLU A 1 159 ? -6.719 6.656 27.863 1.00 88.81 159 GLU A N 1
ATOM 1264 C CA . GLU A 1 159 ? -6.268 8.018 27.603 1.00 88.81 159 GLU A CA 1
ATOM 1265 C C . GLU A 1 159 ? -5.362 8.075 26.358 1.00 88.81 159 GLU A C 1
ATOM 1267 O O . GLU A 1 159 ? -4.450 7.273 26.155 1.00 88.81 159 GLU A O 1
ATOM 1272 N N . GLY A 1 160 ? -5.657 9.011 25.452 1.00 91.25 160 GLY A N 1
ATOM 1273 C CA . GLY A 1 160 ? -4.952 9.138 24.171 1.00 91.25 160 GLY A CA 1
ATOM 1274 C C . GLY A 1 160 ? -5.335 8.106 23.099 1.00 91.25 160 GLY A C 1
ATOM 1275 O O . GLY A 1 160 ? -4.848 8.209 21.971 1.00 91.25 160 GLY A O 1
ATOM 1276 N N . TRP A 1 161 ? -6.239 7.170 23.393 1.00 95.00 161 TRP A N 1
ATOM 1277 C CA . TRP A 1 161 ? -6.767 6.198 22.436 1.00 95.00 161 TRP A CA 1
ATOM 1278 C C . TRP A 1 161 ? -8.225 6.496 22.076 1.00 95.00 161 TRP A C 1
ATOM 1280 O O . TRP A 1 161 ? -8.951 7.178 22.802 1.00 95.00 161 TRP A O 1
ATOM 1290 N N . VAL A 1 162 ? -8.650 6.015 20.912 1.00 95.56 162 VAL A N 1
ATOM 1291 C CA . VAL A 1 162 ? -10.060 5.956 20.513 1.00 95.56 162 VAL A CA 1
ATOM 1292 C C . VAL A 1 162 ? -10.418 4.504 20.287 1.00 95.56 162 VAL A C 1
ATOM 1294 O O . VAL A 1 162 ? -9.701 3.789 19.589 1.00 95.56 162 VAL A O 1
ATOM 1297 N N . VAL A 1 163 ? -11.528 4.089 20.888 1.00 96.75 163 VAL A N 1
ATOM 1298 C CA . VAL A 1 163 ? -12.053 2.731 20.792 1.00 96.75 163 VAL A CA 1
ATOM 1299 C C . VAL A 1 163 ? -13.094 2.684 19.677 1.00 96.75 163 VAL A C 1
ATOM 1301 O O . VAL A 1 163 ? -14.036 3.479 19.663 1.00 96.75 163 VAL A O 1
ATOM 1304 N N . VAL A 1 164 ? -12.938 1.741 18.753 1.00 97.00 164 VAL A N 1
ATOM 1305 C CA . VAL A 1 164 ? -13.828 1.553 17.602 1.00 97.00 164 VAL A CA 1
ATOM 1306 C C . VAL A 1 164 ? -14.297 0.096 17.558 1.00 97.00 164 VAL A C 1
ATOM 1308 O O . VAL A 1 164 ? -13.481 -0.804 17.786 1.00 97.00 164 VAL A O 1
ATOM 1311 N N . PRO A 1 165 ? -15.587 -0.167 17.274 1.00 97.44 165 PRO A N 1
ATOM 1312 C CA . PRO A 1 165 ? -16.074 -1.520 17.012 1.00 97.44 165 PRO A CA 1
ATOM 1313 C C . PRO A 1 165 ? -15.302 -2.183 15.871 1.00 97.44 165 PRO A C 1
ATOM 1315 O O . PRO A 1 165 ? -15.100 -1.571 14.817 1.00 97.44 165 PRO A O 1
ATOM 1318 N N . LYS A 1 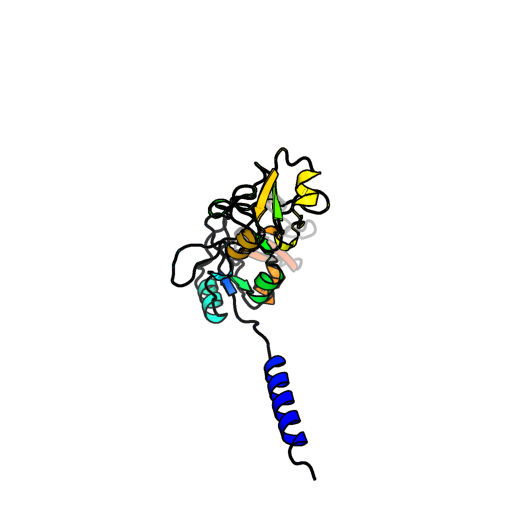166 ? -14.874 -3.434 16.057 1.00 97.00 166 LYS A N 1
ATOM 1319 C CA . LYS A 1 166 ? -14.056 -4.132 15.062 1.00 97.00 166 LYS A CA 1
ATOM 1320 C C . LYS A 1 166 ? -14.811 -4.303 13.743 1.00 97.00 166 LYS A C 1
ATOM 1322 O O . LYS A 1 166 ? -14.212 -4.069 12.696 1.00 97.00 166 LYS A O 1
ATOM 1327 N N . PHE A 1 167 ? -16.109 -4.619 13.785 1.00 96.94 167 PHE A N 1
ATOM 1328 C CA . PHE A 1 167 ? -16.923 -4.780 12.575 1.00 96.94 167 PHE A CA 1
ATOM 1329 C C . PHE A 1 167 ? -16.887 -3.536 11.672 1.00 96.94 167 PHE A C 1
ATOM 1331 O O . PHE A 1 167 ? -16.841 -3.668 10.452 1.00 96.94 167 PHE A O 1
ATOM 1338 N N . HIS A 1 168 ? -16.874 -2.333 12.266 1.00 96.69 168 HIS A N 1
ATOM 1339 C CA . HIS A 1 168 ? -16.837 -1.075 11.517 1.00 96.69 168 HIS A CA 1
ATOM 1340 C C . HIS A 1 168 ? -15.501 -0.918 10.799 1.00 96.69 168 HIS A C 1
ATOM 1342 O O . HIS A 1 168 ? -15.464 -0.554 9.630 1.00 96.69 168 HIS A O 1
ATOM 1348 N N . CYS A 1 169 ? -14.398 -1.226 11.488 1.00 96.50 169 CYS A N 1
ATOM 1349 C CA . CYS A 1 169 ? -13.069 -1.213 10.885 1.00 96.50 169 CYS A CA 1
ATOM 1350 C C . CYS A 1 169 ? -12.920 -2.265 9.780 1.00 96.50 169 CYS A C 1
ATOM 1352 O O . CYS A 1 169 ? -12.330 -1.946 8.755 1.00 96.50 169 CYS A O 1
ATOM 1354 N N . ASP A 1 170 ? -13.462 -3.473 9.959 1.00 96.75 170 ASP A N 1
ATOM 1355 C CA . ASP A 1 170 ? -13.431 -4.532 8.942 1.00 96.75 170 ASP A CA 1
ATOM 1356 C C . ASP A 1 170 ? -14.144 -4.107 7.643 1.00 96.75 170 ASP A C 1
ATOM 1358 O O . ASP A 1 170 ? -13.677 -4.441 6.557 1.00 96.75 170 ASP A O 1
ATOM 1362 N N . GLU A 1 171 ? -15.250 -3.358 7.741 1.00 96.31 171 GLU A N 1
ATOM 1363 C CA . GLU A 1 171 ? -16.020 -2.874 6.582 1.00 96.31 171 GLU A CA 1
ATOM 1364 C C . GLU A 1 171 ? -15.252 -1.835 5.753 1.00 96.31 171 GLU A C 1
ATOM 1366 O O . GLU A 1 171 ? -15.312 -1.843 4.524 1.00 96.31 171 GLU A O 1
ATOM 1371 N N . ILE A 1 172 ? -14.529 -0.935 6.422 1.00 96.12 172 ILE A N 1
ATOM 1372 C CA . ILE A 1 172 ? -13.815 0.176 5.772 1.00 96.12 172 ILE A CA 1
ATOM 1373 C C . ILE A 1 172 ? -12.334 -0.124 5.510 1.00 96.12 172 ILE A C 1
ATOM 1375 O O . ILE A 1 172 ? -11.635 0.704 4.917 1.00 96.12 172 ILE A O 1
ATOM 1379 N N . ALA A 1 173 ? -11.825 -1.260 5.990 1.00 96.69 173 ALA A N 1
ATOM 1380 C CA . ALA A 1 173 ? -10.444 -1.659 5.780 1.00 96.69 173 ALA A CA 1
ATOM 1381 C C . ALA A 1 173 ? -10.169 -1.838 4.284 1.00 96.69 173 ALA A C 1
ATOM 1383 O O . ALA A 1 173 ? -10.970 -2.388 3.531 1.00 96.69 173 ALA A O 1
ATOM 1384 N N . ARG A 1 174 ? -8.996 -1.382 3.852 1.00 95.75 174 ARG A N 1
ATOM 1385 C CA . ARG A 1 174 ? -8.581 -1.414 2.447 1.00 95.75 174 ARG A CA 1
ATOM 1386 C C . ARG A 1 174 ? -7.185 -2.001 2.317 1.00 95.75 174 ARG A C 1
ATOM 1388 O O . ARG A 1 174 ? -6.324 -1.735 3.159 1.00 95.75 174 ARG A O 1
ATOM 139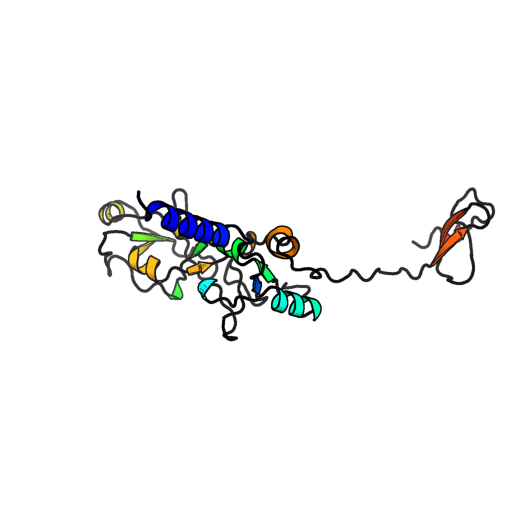5 N N . ARG A 1 175 ? -6.943 -2.759 1.245 1.00 96.69 175 ARG A N 1
ATOM 1396 C CA . ARG A 1 175 ? -5.596 -3.238 0.920 1.00 96.69 175 ARG A CA 1
ATOM 1397 C C . ARG A 1 175 ? -4.767 -2.102 0.337 1.00 96.69 175 ARG A C 1
ATOM 1399 O O . ARG A 1 175 ? -5.182 -1.460 -0.630 1.00 96.69 175 ARG A O 1
ATOM 1406 N N . THR A 1 176 ? -3.601 -1.857 0.916 1.00 95.69 176 THR A N 1
ATOM 1407 C CA . THR A 1 176 ? -2.647 -0.834 0.475 1.00 95.69 176 THR A CA 1
ATOM 1408 C C . THR A 1 176 ? -1.270 -1.442 0.278 1.00 95.69 176 THR A C 1
ATOM 1410 O O . THR A 1 176 ? -0.990 -2.562 0.708 1.00 95.69 176 THR A O 1
ATOM 1413 N N . PHE A 1 177 ? -0.402 -0.700 -0.401 1.00 95.25 177 PHE A N 1
ATOM 1414 C CA . PHE A 1 177 ? 0.968 -1.110 -0.657 1.00 95.25 177 PHE A CA 1
ATOM 1415 C C . PHE A 1 177 ? 1.917 0.035 -0.308 1.00 95.25 177 PHE A C 1
ATOM 1417 O O . PHE A 1 177 ? 1.693 1.174 -0.717 1.00 95.25 177 PHE A O 1
ATOM 1424 N N . GLU A 1 178 ? 2.956 -0.257 0.470 1.00 93.12 178 GLU A N 1
ATOM 1425 C CA . GLU A 1 178 ? 3.880 0.754 0.988 1.00 93.12 178 GLU A CA 1
ATOM 1426 C C . GLU A 1 178 ? 5.056 0.990 0.036 1.00 93.12 178 GLU A C 1
ATOM 1428 O O . GLU A 1 178 ? 5.606 0.055 -0.549 1.00 93.12 178 GLU A O 1
ATOM 1433 N N . GLU A 1 179 ? 5.493 2.244 -0.084 1.00 91.12 179 GLU A N 1
ATOM 1434 C CA . GLU A 1 179 ? 6.584 2.630 -0.986 1.00 91.12 179 GLU A CA 1
ATOM 1435 C C . GLU A 1 179 ? 7.897 1.910 -0.640 1.00 91.12 179 GLU A C 1
ATOM 1437 O O . GLU A 1 179 ? 8.633 1.466 -1.525 1.00 91.12 179 GLU A O 1
ATOM 1442 N N . VAL A 1 180 ? 8.155 1.705 0.655 1.00 91.12 180 VAL A N 1
ATOM 1443 C CA . VAL A 1 180 ? 9.337 0.986 1.158 1.00 91.12 180 VAL A CA 1
ATOM 1444 C C . VAL A 1 180 ? 9.406 -0.472 0.690 1.00 91.12 180 VAL A C 1
ATOM 1446 O O . VAL A 1 180 ? 10.493 -1.050 0.640 1.00 91.12 180 VAL A O 1
ATOM 1449 N N . SER A 1 181 ? 8.270 -1.058 0.303 1.00 93.69 181 SER A N 1
ATOM 1450 C CA . SER A 1 181 ? 8.172 -2.437 -0.181 1.00 93.69 181 SER A CA 1
ATOM 1451 C C . SER A 1 181 ? 8.503 -2.572 -1.674 1.00 93.69 181 SER A C 1
ATOM 1453 O O . SER A 1 181 ? 8.603 -3.691 -2.184 1.00 93.69 181 SER A O 1
ATOM 1455 N N . ILE A 1 182 ? 8.725 -1.465 -2.399 1.00 91.75 182 ILE A N 1
ATOM 1456 C CA . ILE A 1 182 ? 9.053 -1.497 -3.831 1.00 91.75 182 ILE A CA 1
ATOM 1457 C C . ILE A 1 182 ? 10.437 -2.118 -4.061 1.00 91.75 182 ILE A C 1
ATOM 1459 O O . ILE A 1 182 ? 11.486 -1.490 -3.895 1.00 91.75 182 ILE A O 1
ATOM 1463 N N . ASN A 1 183 ? 10.454 -3.339 -4.599 1.00 92.25 183 ASN A N 1
ATOM 1464 C CA . ASN A 1 183 ? 11.660 -3.962 -5.135 1.00 92.25 183 ASN A CA 1
ATOM 1465 C C . ASN A 1 183 ? 11.674 -3.892 -6.666 1.00 92.25 183 ASN A C 1
ATOM 1467 O O . ASN A 1 183 ? 11.223 -4.812 -7.347 1.00 92.25 183 ASN A O 1
ATOM 1471 N N . ARG A 1 184 ? 12.267 -2.829 -7.226 1.00 89.00 184 ARG A N 1
ATOM 1472 C CA . ARG A 1 184 ? 12.297 -2.592 -8.685 1.00 89.00 184 ARG A CA 1
ATOM 1473 C C . ARG A 1 184 ? 12.843 -3.772 -9.495 1.00 89.00 184 ARG A C 1
ATOM 1475 O O . ARG A 1 184 ? 12.372 -4.046 -10.595 1.00 89.00 184 ARG A O 1
ATOM 1482 N N . LYS A 1 185 ? 13.841 -4.490 -8.968 1.00 87.69 185 LYS A N 1
ATOM 1483 C CA . LYS A 1 185 ? 14.414 -5.646 -9.668 1.00 87.69 185 LYS A CA 1
ATOM 1484 C C . LYS A 1 185 ? 13.397 -6.782 -9.751 1.00 87.69 185 LYS A C 1
ATOM 1486 O O . LYS A 1 185 ? 13.155 -7.271 -10.848 1.00 87.69 185 LYS A O 1
ATOM 1491 N N . LYS A 1 186 ? 12.816 -7.187 -8.618 1.00 91.31 186 LYS A N 1
ATOM 1492 C CA . LYS A 1 186 ? 11.870 -8.312 -8.559 1.00 91.31 186 LYS A CA 1
ATOM 1493 C C . LYS A 1 186 ? 10.539 -7.975 -9.228 1.00 91.31 186 LYS A C 1
ATOM 1495 O O . LYS A 1 186 ? 10.100 -8.700 -10.111 1.00 91.31 186 LYS A O 1
ATOM 1500 N N . MET A 1 187 ? 9.958 -6.843 -8.847 1.00 92.25 187 MET A N 1
ATOM 1501 C CA . MET A 1 187 ? 8.590 -6.468 -9.204 1.00 92.25 187 MET A CA 1
ATOM 1502 C C . MET A 1 187 ? 8.461 -5.934 -10.628 1.00 92.25 187 MET A C 1
ATOM 1504 O O . MET A 1 187 ? 7.344 -5.852 -11.125 1.00 92.25 187 MET A O 1
ATOM 1508 N N . ILE A 1 188 ? 9.573 -5.562 -11.274 1.00 89.94 188 ILE A N 1
ATOM 1509 C CA . ILE A 1 188 ? 9.541 -4.936 -12.596 1.00 89.94 188 ILE A CA 1
ATOM 1510 C C . ILE A 1 188 ? 10.412 -5.689 -13.599 1.00 89.94 188 ILE A C 1
ATOM 1512 O O . ILE A 1 188 ? 9.900 -6.310 -14.527 1.00 89.94 188 ILE A O 1
ATOM 1516 N N . SER A 1 189 ? 11.735 -5.692 -13.400 1.00 86.44 189 SER A N 1
ATOM 1517 C CA . SER A 1 189 ? 12.659 -6.295 -14.373 1.00 86.44 189 SER A CA 1
ATOM 1518 C C . SER A 1 189 ? 12.536 -7.818 -14.444 1.00 86.44 189 SER A C 1
ATOM 1520 O O . SER A 1 189 ? 12.465 -8.378 -15.533 1.00 86.44 189 SER A O 1
ATOM 1522 N N . CYS A 1 190 ? 12.489 -8.502 -13.298 1.00 88.75 190 CYS A N 1
ATOM 1523 C CA . CYS A 1 190 ? 12.280 -9.951 -13.241 1.00 88.75 190 CYS A CA 1
ATOM 1524 C C . CYS A 1 190 ? 10.840 -10.350 -13.593 1.00 88.75 190 CYS A C 1
ATOM 1526 O O . CYS A 1 190 ? 10.621 -11.488 -13.998 1.00 88.75 190 CYS A O 1
ATOM 1528 N N . ALA A 1 191 ? 9.890 -9.419 -13.476 1.00 89.00 191 ALA A N 1
ATOM 1529 C CA . ALA A 1 191 ? 8.512 -9.599 -13.916 1.00 89.00 191 ALA A CA 1
ATOM 1530 C C . ALA A 1 191 ? 8.336 -9.427 -15.438 1.00 89.00 191 ALA A C 1
ATOM 1532 O O . ALA A 1 191 ? 7.270 -9.718 -15.961 1.00 89.00 191 ALA A O 1
ATOM 1533 N N . GLY A 1 192 ? 9.380 -9.010 -16.166 1.00 89.00 192 GLY A N 1
ATOM 1534 C CA . GLY A 1 192 ? 9.396 -9.009 -17.631 1.00 89.00 192 GLY A CA 1
ATOM 1535 C C . GLY A 1 192 ? 9.260 -7.640 -18.294 1.00 89.00 192 GLY A C 1
ATOM 1536 O O . GLY A 1 192 ? 9.310 -7.584 -19.520 1.00 89.00 192 GLY A O 1
ATOM 1537 N N . ILE A 1 193 ? 9.155 -6.546 -17.528 1.00 88.94 193 ILE A N 1
ATOM 1538 C CA . ILE A 1 193 ? 9.198 -5.187 -18.085 1.00 88.94 193 ILE A CA 1
ATOM 1539 C C . ILE A 1 193 ? 10.653 -4.744 -18.253 1.00 88.94 193 ILE A C 1
ATOM 1541 O O . ILE A 1 193 ? 11.449 -4.730 -17.306 1.00 88.94 193 ILE A O 1
ATOM 1545 N N . VAL A 1 194 ? 11.005 -4.342 -19.471 1.00 86.81 194 VAL A N 1
ATOM 1546 C CA . VAL A 1 194 ? 12.363 -3.932 -19.853 1.00 86.81 194 VAL A CA 1
ATOM 1547 C C . VAL A 1 194 ? 12.392 -2.489 -20.352 1.00 86.81 194 VAL A C 1
ATOM 1549 O O . VAL A 1 194 ? 11.374 -1.923 -20.724 1.00 86.81 194 VAL A O 1
ATOM 1552 N N . GLY A 1 195 ? 13.577 -1.872 -20.379 1.00 78.25 195 GLY A N 1
ATOM 1553 C CA . GLY A 1 195 ? 13.759 -0.542 -20.985 1.00 78.25 195 GLY A CA 1
ATOM 1554 C C . GLY A 1 195 ? 13.470 0.662 -20.078 1.00 78.25 195 GLY A C 1
ATOM 1555 O O . GLY A 1 195 ? 13.586 1.793 -20.532 1.00 78.25 195 GLY A O 1
ATOM 1556 N N . ILE A 1 196 ? 13.188 0.448 -18.789 1.00 75.44 196 ILE A N 1
ATOM 1557 C CA . ILE A 1 196 ? 12.862 1.523 -17.825 1.00 75.44 196 ILE A CA 1
ATOM 1558 C C . ILE A 1 196 ? 14.028 2.488 -17.591 1.00 75.44 196 ILE A 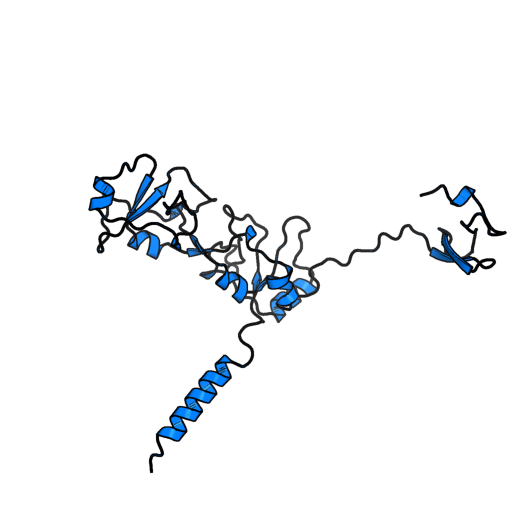C 1
ATOM 1560 O O . ILE A 1 196 ? 13.846 3.692 -17.413 1.00 75.44 196 ILE A O 1
ATOM 1564 N N . ARG A 1 197 ? 15.269 1.987 -17.607 1.00 65.88 197 ARG A N 1
ATOM 1565 C CA . ARG A 1 197 ? 16.441 2.862 -17.508 1.00 65.88 197 ARG A CA 1
ATOM 1566 C C . ARG A 1 197 ? 16.615 3.602 -18.828 1.00 65.88 197 ARG A C 1
ATOM 1568 O O . ARG A 1 197 ? 16.948 2.975 -19.835 1.00 65.88 197 ARG A O 1
ATOM 1575 N N . LYS A 1 198 ? 16.507 4.939 -18.801 1.00 59.12 198 LYS A N 1
ATOM 1576 C CA . LYS A 1 198 ? 16.996 5.789 -19.899 1.00 59.12 198 LYS A CA 1
ATOM 1577 C C . LYS A 1 198 ? 18.393 5.307 -20.280 1.00 59.12 198 LYS A C 1
ATOM 1579 O O . LYS A 1 198 ? 19.277 5.249 -19.419 1.00 59.12 198 LYS A O 1
ATOM 1584 N N . LYS A 1 199 ? 18.601 4.970 -21.560 1.00 52.81 199 LYS A N 1
ATOM 1585 C CA . LYS A 1 199 ? 19.946 4.725 -22.092 1.00 52.81 199 LYS A CA 1
ATOM 1586 C C . LYS A 1 199 ? 20.798 5.916 -21.668 1.00 52.81 199 LYS A C 1
ATOM 1588 O O . LYS A 1 199 ? 20.497 7.046 -22.055 1.00 52.81 199 LYS A O 1
ATOM 1593 N N . ARG A 1 200 ? 21.816 5.683 -20.831 1.00 54.00 200 ARG A N 1
ATOM 1594 C CA . ARG A 1 200 ? 22.802 6.719 -20.523 1.00 54.00 200 ARG A CA 1
ATOM 1595 C C . ARG A 1 200 ? 23.356 7.159 -21.869 1.00 54.00 200 ARG A C 1
ATOM 1597 O O . ARG A 1 200 ? 24.045 6.382 -22.526 1.00 54.00 200 ARG A O 1
ATOM 1604 N N . LYS A 1 201 ? 23.018 8.376 -22.302 1.00 56.88 201 LYS A N 1
ATOM 1605 C CA . LYS A 1 201 ? 23.767 9.009 -23.380 1.00 56.88 201 LYS A CA 1
ATOM 1606 C C . LYS A 1 201 ? 25.189 9.093 -22.848 1.00 56.88 201 LYS A C 1
ATOM 1608 O O . LYS A 1 201 ? 25.413 9.729 -21.819 1.00 56.88 201 LYS A O 1
ATOM 1613 N N . SER A 1 202 ? 26.102 8.359 -23.477 1.00 56.53 202 SER A N 1
ATOM 1614 C CA . SER A 1 202 ? 27.527 8.523 -23.223 1.00 56.53 202 SER A CA 1
ATOM 1615 C C . SER A 1 202 ? 27.812 10.020 -23.299 1.00 56.53 202 SER A C 1
ATOM 1617 O O . SER A 1 202 ? 27.508 10.647 -24.318 1.00 56.53 202 SER A O 1
ATOM 1619 N N . LYS A 1 203 ? 28.317 10.616 -22.214 1.00 60.66 203 LYS A N 1
ATOM 1620 C CA . LYS A 1 203 ? 28.938 11.934 -22.312 1.00 60.66 203 LYS A CA 1
ATOM 1621 C C . LYS A 1 203 ? 30.225 11.694 -23.089 1.00 60.66 203 LYS A C 1
ATOM 1623 O O . LYS A 1 203 ? 31.230 11.292 -22.517 1.00 60.66 203 LYS A O 1
ATOM 1628 N N . THR A 1 204 ? 30.155 11.827 -24.409 1.00 65.81 204 THR A N 1
ATOM 1629 C CA . THR A 1 204 ? 31.358 11.842 -25.231 1.00 65.81 204 THR A CA 1
ATOM 1630 C C . THR A 1 204 ? 32.106 13.111 -24.853 1.00 65.81 204 THR A C 1
ATOM 1632 O O . THR A 1 204 ? 31.578 14.209 -25.003 1.00 65.81 204 THR A O 1
ATOM 1635 N N . ASN A 1 205 ? 33.336 12.973 -24.366 1.00 75.62 205 ASN A N 1
ATOM 1636 C CA . ASN A 1 205 ? 34.202 14.115 -24.059 1.00 75.62 205 ASN A CA 1
ATOM 1637 C C . ASN A 1 205 ? 34.771 14.750 -25.345 1.00 75.62 205 ASN A C 1
ATOM 1639 O O . ASN A 1 205 ? 35.816 15.375 -25.296 1.00 75.62 205 ASN A O 1
ATOM 1643 N N . GLY A 1 206 ? 34.160 14.505 -26.511 1.00 80.94 206 GLY A N 1
ATOM 1644 C CA . GLY A 1 206 ? 34.662 14.897 -27.832 1.00 80.94 206 GLY A CA 1
ATOM 1645 C C . GLY A 1 206 ? 35.928 14.167 -28.294 1.00 80.94 206 GLY A C 1
ATOM 1646 O O . GLY A 1 206 ? 36.424 14.476 -29.368 1.00 80.94 206 GLY A O 1
ATOM 1647 N N . LYS A 1 207 ? 36.463 13.221 -27.508 1.00 86.31 207 LYS A N 1
ATOM 1648 C CA . LYS A 1 207 ? 37.709 12.518 -27.832 1.00 86.31 207 LYS A CA 1
ATOM 1649 C C . LYS A 1 207 ? 37.465 11.272 -28.687 1.00 86.31 207 LYS A C 1
ATOM 1651 O O . LYS A 1 207 ? 36.601 10.454 -28.372 1.00 86.31 207 LYS A O 1
ATOM 1656 N N . THR A 1 208 ? 38.299 11.098 -29.700 1.00 87.12 208 THR A N 1
ATOM 1657 C CA . THR A 1 208 ? 38.398 9.929 -30.571 1.00 87.12 208 THR A CA 1
ATOM 1658 C C . THR A 1 208 ? 39.523 9.017 -30.090 1.00 87.12 208 THR A C 1
ATOM 1660 O O . THR A 1 208 ? 40.551 9.467 -29.576 1.00 87.12 208 THR A O 1
ATOM 1663 N N . LYS A 1 209 ? 39.305 7.707 -30.211 1.00 90.00 209 LYS A N 1
ATOM 1664 C CA . LYS A 1 209 ? 40.267 6.673 -29.828 1.00 90.00 209 LYS A CA 1
ATOM 1665 C C . LYS A 1 209 ? 41.253 6.431 -30.973 1.00 90.00 209 LYS A C 1
ATOM 1667 O O . LYS A 1 209 ? 40.827 6.036 -32.053 1.00 90.00 209 LYS A O 1
ATOM 1672 N N . PHE A 1 210 ? 42.548 6.533 -30.696 1.00 90.56 210 PHE A N 1
ATOM 1673 C CA . PHE A 1 210 ? 43.627 6.139 -31.602 1.00 90.56 210 PHE A CA 1
ATOM 1674 C C . PHE A 1 210 ? 44.524 5.079 -30.971 1.00 90.56 210 PHE A C 1
ATOM 1676 O O . PHE A 1 210 ? 44.635 4.990 -29.749 1.00 90.56 210 PHE A O 1
ATOM 1683 N N . ASN A 1 211 ? 45.211 4.312 -31.813 1.00 92.88 211 ASN A N 1
ATOM 1684 C CA . ASN A 1 211 ? 46.377 3.537 -31.404 1.00 92.88 211 ASN A CA 1
ATOM 1685 C C . ASN A 1 211 ? 47.628 4.314 -31.818 1.00 92.88 211 ASN A C 1
ATOM 1687 O O . ASN A 1 211 ? 47.733 4.741 -32.966 1.00 92.88 211 ASN A O 1
ATOM 1691 N N . CYS A 1 212 ? 48.571 4.497 -30.896 1.00 90.25 212 CYS A N 1
ATOM 1692 C CA . CYS A 1 212 ? 49.843 5.137 -31.207 1.00 90.25 212 CYS A CA 1
ATOM 1693 C C . CYS A 1 212 ? 50.594 4.316 -32.271 1.00 90.25 212 CYS A C 1
ATOM 1695 O O . CYS A 1 212 ? 50.822 3.127 -32.044 1.00 90.25 212 CYS A O 1
ATOM 1697 N N . PRO A 1 213 ? 51.032 4.919 -33.389 1.00 90.69 213 PRO A N 1
ATOM 1698 C CA . PRO A 1 213 ? 51.724 4.190 -34.450 1.00 90.69 213 PRO A CA 1
ATOM 1699 C C . PRO A 1 213 ? 53.111 3.671 -34.035 1.00 90.69 213 PRO A C 1
ATOM 1701 O O . PRO A 1 213 ? 53.602 2.732 -34.645 1.00 90.69 213 PRO A O 1
ATOM 1704 N N . GLU A 1 214 ? 53.734 4.240 -32.995 1.00 89.75 214 GLU A N 1
ATOM 1705 C CA . GLU A 1 214 ? 55.064 3.809 -32.527 1.00 89.75 214 GLU A CA 1
ATOM 1706 C C . GLU A 1 214 ? 55.005 2.697 -31.475 1.00 89.75 214 GLU A C 1
ATOM 1708 O O . GLU A 1 214 ? 55.802 1.766 -31.509 1.00 89.75 214 GLU A O 1
ATOM 1713 N N . CYS A 1 215 ? 54.102 2.809 -30.492 1.00 91.38 215 CYS A N 1
ATOM 1714 C CA . CYS A 1 215 ? 54.065 1.895 -29.342 1.00 91.38 215 CYS A CA 1
ATOM 1715 C C . CYS A 1 215 ? 52.769 1.084 -29.222 1.00 91.38 215 CYS A C 1
ATOM 1717 O O . CYS A 1 215 ? 52.621 0.308 -28.281 1.00 91.38 215 CYS A O 1
ATOM 1719 N N . GLY A 1 216 ? 51.800 1.283 -30.121 1.00 89.31 216 GLY A N 1
ATOM 1720 C CA . GLY A 1 216 ? 50.524 0.561 -30.147 1.00 89.31 216 GLY A CA 1
ATOM 1721 C C . GLY A 1 216 ? 49.551 0.896 -29.011 1.00 89.31 216 GLY A C 1
ATOM 1722 O O . GLY A 1 216 ? 48.417 0.420 -29.022 1.00 89.31 216 GLY A O 1
ATOM 1723 N N . LYS A 1 217 ? 49.952 1.718 -28.031 1.00 89.56 217 LYS A N 1
ATOM 1724 C CA . LYS A 1 217 ? 49.101 2.086 -26.890 1.00 89.56 217 LYS A CA 1
ATOM 1725 C C . LYS A 1 217 ? 47.896 2.914 -27.336 1.00 89.56 217 LYS A C 1
ATOM 1727 O O . LYS A 1 217 ? 48.007 3.770 -28.213 1.00 89.56 217 LYS A O 1
ATOM 1732 N N . ILE A 1 218 ? 46.757 2.674 -26.690 1.00 91.06 218 ILE A N 1
ATOM 1733 C CA . ILE A 1 218 ? 45.519 3.419 -26.932 1.00 91.06 218 ILE A CA 1
ATOM 1734 C C . ILE A 1 218 ? 45.644 4.824 -26.337 1.00 91.06 218 ILE A C 1
ATOM 1736 O O . ILE A 1 218 ? 45.965 4.970 -25.158 1.00 91.06 218 ILE A O 1
ATOM 1740 N N . VAL A 1 219 ? 45.326 5.843 -27.134 1.00 89.06 219 VAL A N 1
ATOM 1741 C CA . VAL A 1 219 ? 45.293 7.255 -26.733 1.00 89.06 219 VAL A CA 1
ATOM 1742 C C . VAL A 1 219 ? 43.946 7.864 -27.130 1.00 89.06 219 VAL A C 1
ATOM 1744 O O . VAL A 1 219 ? 43.377 7.512 -28.160 1.00 89.06 219 VAL A O 1
ATOM 1747 N N . TRP A 1 220 ? 43.424 8.772 -26.305 1.00 87.62 220 TRP A N 1
ATOM 1748 C CA . TRP A 1 220 ? 42.183 9.507 -26.567 1.00 87.62 220 TRP A CA 1
ATOM 1749 C C . TRP A 1 220 ? 42.498 10.979 -26.850 1.00 87.62 220 TRP A C 1
ATOM 1751 O O . TRP A 1 220 ? 43.026 11.663 -25.972 1.00 87.62 220 TRP A O 1
ATOM 1761 N N . GLN A 1 221 ? 42.161 11.472 -28.043 1.00 87.38 221 GLN A N 1
ATOM 1762 C CA . GLN A 1 221 ? 42.511 12.820 -28.527 1.00 87.38 221 GLN A CA 1
ATOM 1763 C C . GLN A 1 221 ? 41.291 13.535 -29.118 1.00 87.38 221 GLN A C 1
ATOM 1765 O O . GLN A 1 221 ? 40.340 12.874 -29.508 1.00 87.38 221 GLN A O 1
ATOM 1770 N N . TYR A 1 222 ? 41.285 14.869 -29.165 1.00 86.00 222 TYR A N 1
ATOM 1771 C CA 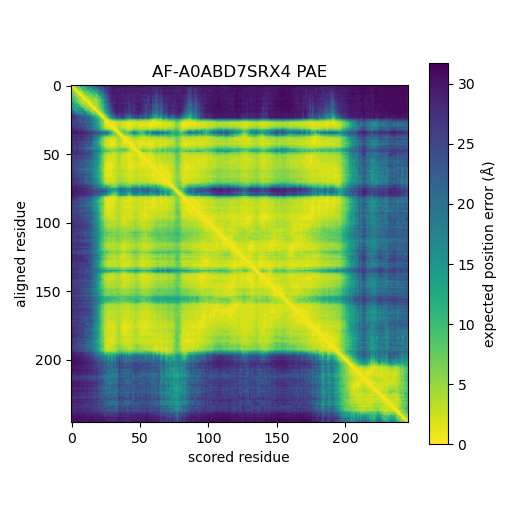. TYR A 1 222 ? 40.138 15.644 -29.673 1.00 86.00 222 TYR A CA 1
ATOM 1772 C C . TYR A 1 222 ? 40.041 1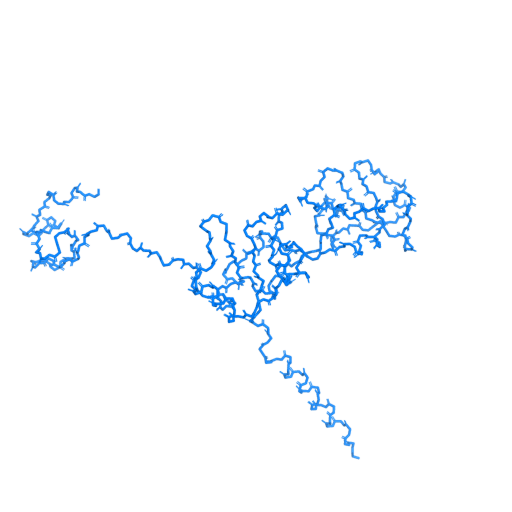5.689 -31.202 1.00 86.00 222 TYR A C 1
ATOM 1774 O O . TYR A 1 222 ? 38.944 15.849 -31.729 1.00 86.00 222 TYR A O 1
ATOM 1782 N N . ASP A 1 223 ? 41.168 15.563 -31.902 1.00 84.00 223 ASP A N 1
ATOM 1783 C CA . ASP A 1 223 ? 41.189 15.513 -33.362 1.00 84.00 223 ASP A CA 1
ATOM 1784 C C . ASP A 1 223 ? 40.715 14.132 -33.831 1.00 84.00 223 ASP A C 1
ATOM 1786 O O . ASP A 1 223 ? 41.280 13.131 -33.396 1.00 84.00 223 ASP A O 1
ATOM 1790 N N . PRO A 1 224 ? 39.651 14.029 -34.640 1.00 85.06 224 PRO A N 1
ATOM 1791 C CA . PRO A 1 224 ? 39.137 12.745 -35.095 1.00 85.06 224 PRO A CA 1
ATOM 1792 C C . PRO A 1 224 ? 39.845 12.197 -36.340 1.00 85.06 224 PRO A C 1
ATOM 1794 O O . PRO A 1 224 ? 39.588 11.045 -36.688 1.00 85.06 224 PRO A O 1
ATOM 1797 N N . TYR A 1 225 ? 40.694 12.981 -37.009 1.00 88.00 225 TYR A N 1
ATOM 1798 C CA . TYR A 1 225 ? 41.290 12.605 -38.292 1.00 88.00 225 TYR A CA 1
ATOM 1799 C C . TYR A 1 225 ? 42.753 12.200 -38.151 1.00 88.00 225 TYR A C 1
ATOM 1801 O O . TYR A 1 225 ? 43.144 11.164 -38.689 1.00 88.00 225 TYR A O 1
ATOM 1809 N N . ASP A 1 226 ? 43.526 12.954 -37.370 1.00 88.00 226 ASP A N 1
ATOM 1810 C CA . ASP A 1 226 ? 44.973 12.775 -37.296 1.00 88.00 226 ASP A CA 1
ATOM 1811 C C . ASP A 1 226 ? 45.465 12.438 -35.885 1.00 88.00 226 ASP A C 1
ATOM 1813 O O . ASP A 1 226 ? 45.061 13.032 -34.884 1.00 88.00 226 ASP A O 1
ATOM 1817 N N . PHE A 1 227 ? 46.404 11.488 -35.805 1.00 89.00 227 PHE A N 1
ATOM 1818 C CA . PHE A 1 227 ? 47.089 11.168 -34.554 1.00 89.00 227 PHE A CA 1
ATOM 1819 C C . PHE A 1 227 ? 48.057 12.295 -34.181 1.00 89.00 227 PHE A C 1
ATOM 1821 O O . PHE A 1 227 ? 49.072 12.494 -34.848 1.00 89.00 227 PHE A O 1
ATOM 1828 N N . GLN A 1 228 ? 47.788 12.970 -33.065 1.00 87.38 228 GLN A N 1
ATOM 1829 C CA . GLN A 1 228 ? 48.599 14.084 -32.579 1.00 87.38 228 GLN A CA 1
ATOM 1830 C C . GLN A 1 228 ? 49.823 13.603 -31.789 1.00 87.38 228 GLN A C 1
ATOM 1832 O O . GLN A 1 228 ? 50.959 13.824 -32.201 1.00 87.38 228 GLN A O 1
ATOM 1837 N N . SER A 1 229 ? 49.619 12.922 -30.657 1.00 87.38 229 SER A N 1
ATOM 1838 C CA . SER A 1 229 ? 50.728 12.538 -29.773 1.00 87.38 229 SER A CA 1
ATOM 1839 C C . SER A 1 229 ? 50.423 11.372 -28.833 1.00 87.38 229 SER A C 1
ATOM 1841 O O . SER A 1 229 ? 49.278 11.000 -28.576 1.00 87.38 229 SER A O 1
ATOM 1843 N N . CYS A 1 230 ? 51.474 10.751 -28.303 1.00 88.38 230 CYS A N 1
ATOM 1844 C CA . CYS A 1 230 ? 51.348 9.707 -27.297 1.00 88.38 230 CYS A CA 1
ATOM 1845 C C . CYS A 1 230 ? 51.403 10.300 -25.883 1.00 88.38 230 CYS A C 1
ATOM 1847 O O . CYS A 1 230 ? 52.167 11.222 -25.615 1.00 88.38 230 CYS A O 1
ATOM 1849 N N . THR A 1 231 ? 50.636 9.732 -24.954 1.00 86.19 231 THR A N 1
ATOM 1850 C CA . THR A 1 231 ? 50.673 10.103 -23.527 1.00 86.19 231 THR A CA 1
ATOM 1851 C C . THR A 1 231 ? 51.660 9.260 -22.716 1.00 86.19 231 THR A C 1
ATOM 1853 O O . THR A 1 231 ? 51.798 9.453 -21.514 1.00 86.19 231 THR A O 1
ATOM 1856 N N . ASP A 1 232 ? 52.317 8.288 -23.348 1.00 85.31 232 ASP A N 1
ATOM 1857 C CA . ASP A 1 232 ? 53.292 7.417 -22.701 1.00 85.31 232 ASP A CA 1
ATOM 1858 C C . ASP A 1 232 ? 54.679 8.057 -22.713 1.00 85.31 232 ASP A C 1
ATOM 1860 O O . ASP A 1 232 ? 55.254 8.219 -23.786 1.00 85.31 232 ASP A O 1
ATOM 1864 N N . ILE A 1 233 ? 55.224 8.365 -21.534 1.00 84.50 233 ILE A N 1
ATOM 1865 C CA . ILE A 1 233 ? 56.520 9.045 -21.351 1.00 84.50 233 ILE A CA 1
ATOM 1866 C C . ILE A 1 233 ? 57.701 8.307 -21.996 1.00 84.50 233 ILE A C 1
ATOM 1868 O O . ILE A 1 233 ? 58.729 8.912 -22.281 1.00 84.50 233 ILE A O 1
ATOM 1872 N N . LEU A 1 234 ? 57.560 6.997 -22.217 1.00 87.06 234 LEU A N 1
ATOM 1873 C CA . LEU A 1 234 ? 58.586 6.151 -22.830 1.00 87.06 234 LEU A CA 1
ATOM 1874 C C . LEU A 1 234 ? 58.449 6.059 -24.358 1.00 87.06 234 LEU A C 1
ATOM 1876 O O . LEU A 1 234 ? 59.279 5.439 -25.022 1.00 87.06 234 LEU A O 1
ATOM 1880 N N . CYS A 1 235 ? 57.399 6.644 -24.936 1.00 86.81 235 CYS A N 1
ATOM 1881 C CA . CYS A 1 235 ? 57.174 6.643 -26.372 1.00 86.81 235 CYS A CA 1
ATOM 1882 C C . CYS A 1 235 ? 57.947 7.784 -27.045 1.00 86.81 235 CYS A C 1
ATOM 1884 O O . CYS A 1 235 ? 57.938 8.917 -26.579 1.00 86.81 235 CYS A O 1
ATOM 1886 N N . LYS A 1 236 ? 58.531 7.522 -28.220 1.00 84.94 236 LYS A N 1
ATOM 1887 C CA . LYS A 1 236 ? 59.210 8.553 -29.030 1.00 84.94 236 LYS A CA 1
ATOM 1888 C C . LYS A 1 236 ? 58.290 9.704 -29.456 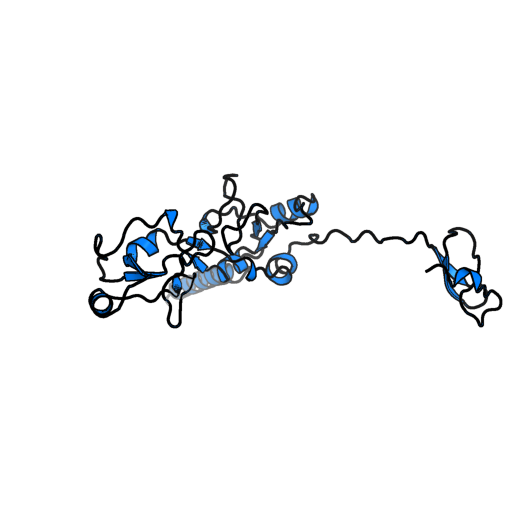1.00 84.94 236 LYS A C 1
ATOM 1890 O O . LYS A 1 236 ? 58.773 10.794 -29.723 1.00 84.94 236 LYS A O 1
ATOM 1895 N N . ARG A 1 237 ? 56.977 9.458 -29.522 1.00 80.38 237 ARG A N 1
ATOM 1896 C CA . ARG A 1 237 ? 55.938 10.464 -29.807 1.00 80.38 237 ARG A CA 1
ATOM 1897 C C . ARG A 1 237 ? 55.292 11.027 -28.539 1.00 80.38 237 ARG A C 1
ATOM 1899 O O . ARG A 1 237 ? 54.166 11.515 -28.611 1.00 80.38 237 ARG A O 1
ATOM 1906 N N . TYR A 1 238 ? 55.941 10.893 -27.382 1.00 82.75 238 TYR A N 1
ATOM 1907 C CA . TYR A 1 238 ? 55.453 11.484 -26.144 1.00 82.75 238 TYR A CA 1
ATOM 1908 C C . TYR A 1 238 ? 55.350 13.004 -26.272 1.00 82.75 238 TYR A C 1
ATOM 1910 O O . TYR A 1 238 ? 56.328 13.661 -26.622 1.00 82.75 238 TYR A O 1
ATOM 1918 N N . ASP A 1 239 ? 54.186 13.552 -25.935 1.00 77.44 239 ASP A N 1
ATOM 1919 C CA . ASP A 1 239 ? 54.017 14.990 -25.748 1.00 77.44 239 ASP A CA 1
ATOM 1920 C C . ASP A 1 239 ? 53.310 15.267 -24.418 1.00 77.44 239 ASP A C 1
ATOM 1922 O O . ASP A 1 239 ? 52.104 15.050 -24.252 1.00 77.44 239 ASP A O 1
ATOM 1926 N N . GLY A 1 240 ? 54.087 15.762 -23.454 1.00 64.44 240 GLY A N 1
ATOM 1927 C CA . GLY A 1 240 ? 53.614 16.085 -22.111 1.00 64.44 240 GLY A CA 1
ATOM 1928 C C . GLY A 1 240 ? 52.605 17.234 -22.061 1.00 64.44 240 GLY A C 1
ATOM 1929 O O . GLY A 1 240 ? 51.860 17.326 -21.085 1.00 64.44 240 GLY A O 1
ATOM 1930 N N . TYR A 1 241 ? 52.502 18.071 -23.104 1.00 61.94 241 TYR A N 1
ATOM 1931 C CA . TYR A 1 241 ? 51.518 19.162 -23.146 1.00 61.94 241 TYR A CA 1
ATOM 1932 C C . TYR A 1 241 ? 50.067 18.665 -23.203 1.00 61.94 241 TYR A C 1
ATOM 1934 O O . TYR A 1 241 ? 49.151 19.367 -22.764 1.00 61.94 241 TYR A O 1
ATOM 1942 N N . MET A 1 242 ? 49.845 17.444 -23.697 1.00 58.59 242 MET A N 1
ATOM 1943 C CA . MET A 1 242 ? 48.511 16.846 -23.818 1.00 58.59 242 MET A CA 1
ATOM 1944 C C . MET A 1 242 ? 48.089 16.043 -22.578 1.00 58.59 242 MET A C 1
ATOM 1946 O O . MET A 1 242 ? 46.911 15.714 -22.433 1.00 58.59 242 MET A O 1
ATOM 1950 N N . ALA A 1 243 ? 49.015 15.763 -21.653 1.00 53.41 243 ALA A N 1
ATOM 1951 C CA . ALA A 1 243 ? 48.752 14.990 -20.436 1.00 53.41 243 ALA A CA 1
ATOM 1952 C C . ALA A 1 243 ? 48.049 15.801 -19.323 1.00 53.41 243 ALA A C 1
ATOM 1954 O O . ALA A 1 243 ? 47.503 15.210 -18.395 1.00 53.41 243 ALA A O 1
ATOM 1955 N N . GLY A 1 244 ? 48.038 17.139 -19.419 1.00 48.66 244 GLY A N 1
ATOM 1956 C CA . GLY A 1 244 ? 47.539 18.046 -18.373 1.00 48.66 244 GLY A CA 1
ATOM 1957 C C . GLY A 1 244 ? 46.146 18.653 -18.588 1.00 48.66 244 GLY A C 1
ATOM 1958 O O . GLY A 1 244 ? 45.689 19.406 -17.734 1.00 48.66 244 GLY A O 1
ATOM 1959 N N . ARG A 1 245 ? 45.451 18.365 -19.699 1.00 49.03 245 ARG A N 1
ATOM 1960 C CA . ARG A 1 245 ? 44.061 18.821 -19.925 1.00 49.03 245 ARG A CA 1
ATOM 1961 C C . ARG A 1 245 ? 43.075 17.676 -19.669 1.00 49.03 245 ARG A C 1
ATOM 1963 O O . ARG A 1 245 ? 42.531 17.080 -20.609 1.00 49.03 245 ARG A O 1
ATOM 1970 N N . GLY A 1 246 ? 42.941 17.332 -18.390 1.00 42.94 246 GLY A N 1
ATOM 1971 C CA . GLY A 1 246 ? 41.924 16.427 -17.844 1.00 42.94 246 GLY A CA 1
ATOM 1972 C C . GLY A 1 246 ? 40.676 17.183 -17.428 1.00 42.94 246 GLY A C 1
ATOM 1973 O O . GLY A 1 246 ? 40.841 18.269 -16.836 1.00 42.94 246 GLY A O 1
#

Secondary structure (DSSP, 8-state):
--THHHHHHHHHHHHHHHHHS--STTEEEEBPSS--STTBPPEEBGGG--EESSGGGB-EEEHHHHHHHHHTT----SSS---EEEHHHHHHH-EEE-BGGG----TTTS--TTS-EEEEEEEEEETTEEEEE-SSSEES-GGGPPEE-HHHHHHS--TTEEEEEHHHHHHH-EEE-BGGG--HIIIIITTT----S--------SPEEEE-TTT--EEEES-SSS---B--TTSTTB-GGGTT--